Protein AF-A0A936M309-F1 (afdb_monomer_lite)

Structure (mmCIF, N/CA/C/O backbone):
data_AF-A0A936M309-F1
#
_entry.id   AF-A0A936M309-F1
#
loop_
_atom_site.group_PDB
_atom_site.id
_atom_site.type_symbol
_atom_site.label_atom_id
_atom_site.label_alt_id
_atom_site.label_comp_id
_atom_site.label_asym_id
_atom_site.label_entity_id
_atom_site.label_seq_id
_atom_site.pdbx_PDB_ins_code
_atom_site.Cartn_x
_atom_site.Cartn_y
_atom_site.Cartn_z
_atom_site.occupancy
_atom_site.B_iso_or_equiv
_atom_site.auth_seq_id
_atom_site.auth_comp_id
_atom_site.auth_asym_id
_atom_site.auth_atom_id
_atom_site.pdbx_PDB_model_num
ATOM 1 N N . MET A 1 1 ? -16.800 6.695 5.243 1.00 48.56 1 MET A N 1
ATOM 2 C CA . MET A 1 1 ? -16.333 5.767 6.297 1.00 48.56 1 MET A CA 1
ATOM 3 C C . MET A 1 1 ? -17.361 5.557 7.408 1.00 48.56 1 MET A C 1
ATOM 5 O O . MET A 1 1 ? -17.535 4.411 7.778 1.00 48.56 1 MET A O 1
ATOM 9 N N . LEU A 1 2 ? -18.071 6.583 7.906 1.00 54.59 2 LEU A N 1
ATOM 10 C CA . LEU A 1 2 ? -18.991 6.439 9.057 1.00 54.59 2 LEU A CA 1
ATOM 11 C C . LEU A 1 2 ? -20.372 5.809 8.752 1.00 54.59 2 LEU A C 1
ATOM 13 O O . LEU A 1 2 ? -21.041 5.393 9.684 1.00 54.59 2 LEU A O 1
ATOM 17 N N . GLY A 1 3 ? -20.775 5.673 7.482 1.00 57.94 3 GLY A N 1
ATOM 18 C CA . GLY A 1 3 ? -22.030 5.010 7.062 1.00 57.94 3 GLY A CA 1
ATOM 19 C C . GLY A 1 3 ? -21.828 3.711 6.265 1.00 57.94 3 GLY A C 1
ATOM 20 O O . GLY A 1 3 ? -22.739 3.237 5.595 1.00 57.94 3 GLY A O 1
ATOM 21 N N . GLU A 1 4 ? -20.612 3.153 6.242 1.00 78.38 4 GLU A N 1
ATOM 22 C CA . GLU A 1 4 ? -20.359 1.879 5.553 1.00 78.38 4 GLU A CA 1
ATOM 23 C C . GLU A 1 4 ? -20.855 0.721 6.407 1.00 78.38 4 GLU A C 1
ATOM 25 O O . GLU A 1 4 ? -20.400 0.555 7.531 1.00 78.38 4 GLU A O 1
ATOM 30 N N . ARG A 1 5 ? -21.726 -0.126 5.854 1.00 87.44 5 ARG A N 1
ATOM 31 C CA . ARG A 1 5 ? -22.200 -1.337 6.528 1.00 87.44 5 ARG A CA 1
ATOM 32 C C . ARG A 1 5 ? -21.047 -2.143 7.155 1.00 87.44 5 ARG A C 1
ATOM 34 O O . ARG A 1 5 ? -20.098 -2.462 6.436 1.00 87.44 5 ARG A O 1
ATOM 41 N N . PRO A 1 6 ? -21.146 -2.545 8.441 1.00 90.75 6 PRO A N 1
ATOM 42 C CA . PRO A 1 6 ? -20.122 -3.380 9.057 1.00 90.75 6 PRO A CA 1
ATOM 43 C C . PRO A 1 6 ? -20.032 -4.737 8.344 1.00 90.75 6 PRO A C 1
ATOM 45 O O . PRO A 1 6 ? -21.015 -5.245 7.804 1.00 90.75 6 PRO A O 1
ATOM 48 N N . ALA A 1 7 ? -18.847 -5.343 8.327 1.00 92.00 7 ALA A N 1
ATOM 49 C CA . ALA A 1 7 ? -18.667 -6.663 7.726 1.00 92.00 7 ALA A CA 1
ATOM 50 C C . ALA A 1 7 ? -19.374 -7.760 8.546 1.00 92.00 7 ALA A C 1
ATOM 52 O O . ALA A 1 7 ? -19.665 -7.589 9.731 1.00 92.00 7 ALA A O 1
ATOM 53 N N . GLU A 1 8 ? -19.630 -8.917 7.935 1.00 93.38 8 GLU A N 1
ATOM 54 C CA . GLU A 1 8 ? -20.053 -10.097 8.696 1.00 93.38 8 GLU A CA 1
ATOM 55 C C . GLU A 1 8 ? -18.903 -10.589 9.602 1.00 93.38 8 GLU A C 1
ATOM 57 O O . GLU A 1 8 ? -17.737 -10.495 9.209 1.00 93.38 8 GLU A O 1
ATOM 62 N N . PRO A 1 9 ? -19.195 -11.116 10.806 1.00 94.75 9 PRO A N 1
ATOM 63 C CA . PRO A 1 9 ? -20.528 -11.407 11.352 1.00 94.75 9 PRO A CA 1
ATOM 64 C C . PRO A 1 9 ? -21.201 -10.221 12.071 1.00 94.75 9 PRO A C 1
ATOM 66 O O . PRO A 1 9 ? -22.330 -10.353 12.543 1.00 94.75 9 PRO A O 1
ATOM 69 N N . TRP A 1 10 ? -20.530 -9.068 12.173 1.00 95.19 10 TRP A N 1
ATOM 70 C CA . TRP A 1 10 ? -21.007 -7.926 12.958 1.00 95.19 10 TRP A CA 1
ATOM 71 C C . TRP A 1 10 ? -22.328 -7.364 12.456 1.00 95.19 10 TRP A C 1
ATOM 73 O O . TRP A 1 10 ? -23.199 -7.072 13.267 1.00 95.19 10 TRP A O 1
ATOM 83 N N . PHE A 1 11 ? -22.527 -7.265 11.141 1.00 94.88 11 PHE A N 1
ATOM 84 C CA . PHE A 1 11 ? -23.804 -6.781 10.619 1.00 94.88 11 PHE A CA 1
ATOM 85 C C . PHE A 1 11 ? -24.985 -7.662 11.019 1.00 94.88 11 PHE A C 1
ATOM 87 O O . PHE A 1 11 ? -25.976 -7.152 11.538 1.00 94.88 11 PHE A O 1
ATOM 94 N N . SER A 1 12 ? -24.895 -8.977 10.804 1.00 95.81 12 SER A N 1
ATOM 95 C CA . SER A 1 12 ? -25.989 -9.877 11.172 1.00 95.81 12 SER A CA 1
ATOM 96 C C . SER A 1 12 ? -26.209 -9.933 12.682 1.00 95.81 12 SER A C 1
ATOM 98 O O . SER A 1 12 ? -27.354 -10.031 13.116 1.00 95.81 12 SER A O 1
ATOM 100 N N . PHE A 1 13 ? -25.140 -9.842 13.475 1.00 96.06 13 PHE A N 1
ATOM 101 C CA . PHE A 1 13 ? -25.229 -9.773 14.930 1.00 96.06 13 PHE A CA 1
ATOM 102 C C . PHE A 1 13 ? -25.962 -8.513 15.403 1.00 96.06 13 PHE A C 1
ATOM 104 O O . PHE A 1 13 ? -26.938 -8.622 16.140 1.00 96.06 13 PHE A O 1
ATOM 111 N N . LEU A 1 14 ? -25.544 -7.335 14.935 1.00 94.44 14 LEU A N 1
ATOM 112 C CA . LEU A 1 14 ? -26.139 -6.052 15.315 1.00 94.44 14 LEU A CA 1
ATOM 113 C C . LEU A 1 14 ? -27.586 -5.921 14.828 1.00 94.44 14 LEU A C 1
ATOM 115 O O . LEU A 1 14 ? -28.425 -5.413 15.560 1.00 94.44 14 LEU A O 1
ATOM 119 N N . ARG A 1 15 ? -27.911 -6.460 13.647 1.00 94.75 15 ARG A N 1
ATOM 120 C CA . ARG A 1 15 ? -29.287 -6.485 13.130 1.00 94.75 15 ARG A CA 1
ATOM 121 C C . ARG A 1 15 ? -30.216 -7.383 13.952 1.00 94.75 15 ARG A C 1
ATOM 123 O O . ARG A 1 15 ? -31.383 -7.057 14.131 1.00 94.75 15 ARG A O 1
ATOM 130 N N . ASP A 1 16 ? -29.724 -8.520 14.445 1.00 94.56 16 ASP A N 1
ATOM 131 C CA . ASP A 1 16 ? -30.522 -9.379 15.331 1.00 94.56 16 ASP A CA 1
ATOM 132 C C . ASP A 1 16 ? -30.792 -8.696 16.686 1.00 94.56 16 ASP A C 1
ATOM 134 O O . ASP A 1 16 ? -31.853 -8.905 17.279 1.00 94.56 16 ASP A O 1
ATOM 138 N N . ILE A 1 17 ? -29.845 -7.882 17.170 1.00 92.19 17 ILE A N 1
ATOM 139 C CA . ILE A 1 17 ? -30.036 -7.047 18.364 1.00 92.19 17 ILE A CA 1
ATOM 140 C C . ILE A 1 17 ? -31.076 -5.970 18.075 1.00 92.19 17 ILE A C 1
ATOM 142 O O . ILE A 1 17 ? -32.054 -5.892 18.806 1.00 92.19 17 ILE A O 1
ATOM 146 N N . ASP A 1 18 ? -30.904 -5.215 16.989 1.00 92.62 18 ASP A N 1
ATOM 147 C CA . ASP A 1 18 ? -31.810 -4.154 16.534 1.00 92.62 18 ASP A CA 1
ATOM 148 C C . ASP A 1 18 ? -33.271 -4.624 16.436 1.00 92.62 18 ASP A C 1
ATOM 150 O O . ASP A 1 18 ? -34.176 -4.010 16.999 1.00 92.62 18 ASP A O 1
ATOM 154 N N . GLY A 1 19 ? -33.498 -5.794 15.828 1.00 92.38 19 GLY A N 1
ATOM 155 C CA . GLY A 1 19 ? -34.829 -6.398 15.722 1.00 92.38 19 GLY A CA 1
ATOM 156 C C . GLY A 1 19 ? -35.442 -6.851 17.054 1.00 92.38 19 GLY A C 1
ATOM 157 O O . GLY A 1 19 ? -36.638 -7.133 17.100 1.00 92.38 19 GLY A O 1
ATOM 158 N N . SER A 1 20 ? -34.644 -6.926 18.122 1.00 89.44 20 SER A N 1
ATOM 159 C CA . SER A 1 20 ? -35.089 -7.264 19.479 1.00 89.44 20 SER A CA 1
ATOM 160 C C . SER A 1 20 ? -35.306 -6.027 20.364 1.00 89.44 20 SER A C 1
ATOM 162 O O . SER A 1 20 ? -35.714 -6.187 21.512 1.00 89.44 20 SER A O 1
ATOM 164 N N . LEU A 1 21 ? -35.010 -4.819 19.869 1.00 87.50 21 LEU A N 1
ATOM 165 C CA . LEU A 1 21 ? -35.240 -3.566 20.592 1.00 87.50 21 LEU A CA 1
ATOM 166 C C . LEU A 1 21 ? -36.692 -3.110 20.418 1.00 87.50 21 LEU A C 1
ATOM 168 O O . LEU A 1 21 ? -37.255 -3.232 19.328 1.00 87.50 21 LEU A O 1
ATOM 172 N N . ASP A 1 22 ? -37.287 -2.526 21.454 1.00 86.56 22 ASP A N 1
ATOM 173 C CA . ASP A 1 22 ? -38.634 -1.941 21.378 1.00 86.56 22 ASP A CA 1
ATOM 174 C C . ASP A 1 22 ? -38.602 -0.462 20.958 1.00 86.56 22 ASP A C 1
ATOM 176 O O . ASP A 1 22 ? -39.493 -0.001 20.244 1.00 86.56 22 ASP A O 1
ATOM 180 N N . GLU A 1 23 ? -37.541 0.257 21.327 1.00 87.00 23 GLU A N 1
ATOM 181 C CA . GLU A 1 23 ? -37.360 1.692 21.097 1.00 87.00 23 GLU A CA 1
ATOM 182 C C . GLU A 1 23 ? -35.941 2.033 20.621 1.00 87.00 23 GLU A C 1
ATOM 184 O O . GLU A 1 23 ? -35.028 1.201 20.666 1.00 87.00 23 GLU A O 1
ATOM 189 N N . GLU A 1 24 ? -35.759 3.271 20.159 1.00 89.00 24 GLU A N 1
ATOM 190 C CA . GLU A 1 24 ? -34.449 3.778 19.756 1.00 89.00 24 GLU A CA 1
ATOM 191 C C . GLU A 1 24 ? -33.474 3.758 20.943 1.00 89.00 24 GLU A C 1
ATOM 193 O O . GLU A 1 24 ? -33.718 4.368 21.982 1.00 89.00 24 GLU A O 1
ATOM 198 N N . THR A 1 25 ? -32.361 3.044 20.788 1.00 87.50 25 THR A N 1
ATOM 199 C CA . THR A 1 25 ? -31.418 2.751 21.867 1.00 87.50 25 THR A CA 1
ATOM 200 C C . THR A 1 25 ? -30.001 3.192 21.479 1.00 87.50 25 THR A C 1
ATOM 202 O O . THR A 1 25 ? -29.356 2.525 20.661 1.00 87.50 25 THR A O 1
ATOM 205 N N . PRO A 1 26 ? -29.472 4.279 22.078 1.00 89.62 26 PRO A N 1
ATOM 206 C CA . PRO A 1 26 ? -28.090 4.705 21.880 1.00 89.62 26 PRO A CA 1
ATOM 207 C C . PRO A 1 26 ? -27.112 3.892 22.742 1.00 89.62 26 PRO A C 1
ATOM 209 O O . PRO A 1 26 ? -27.133 3.945 23.979 1.00 89.62 26 PRO A O 1
ATOM 212 N N . LEU A 1 27 ? -26.205 3.173 22.082 1.00 90.38 27 LEU A N 1
ATOM 213 C CA . LEU A 1 27 ? -25.169 2.344 22.691 1.00 90.38 27 LEU A CA 1
ATOM 214 C C . LEU A 1 27 ? -23.791 2.991 22.511 1.00 90.38 27 LEU A C 1
ATOM 216 O O . LEU A 1 27 ? -23.295 3.111 21.393 1.00 90.38 27 LEU A O 1
ATOM 220 N N . HIS A 1 28 ? -23.159 3.383 23.620 1.00 92.38 28 HIS A N 1
ATOM 221 C CA . HIS A 1 28 ? -21.811 3.953 23.602 1.00 92.38 28 HIS A CA 1
ATOM 222 C C . HIS A 1 28 ? -20.789 2.821 23.493 1.00 92.38 28 HIS A C 1
ATOM 224 O O . HIS A 1 28 ? -20.708 1.987 24.398 1.00 92.38 28 HIS A O 1
ATOM 230 N N . ILE A 1 29 ? -20.016 2.793 22.410 1.00 93.25 29 ILE A N 1
ATOM 231 C CA . ILE A 1 29 ? -19.081 1.708 22.095 1.00 93.25 29 ILE A CA 1
ATOM 232 C C . ILE A 1 29 ? -17.629 2.180 22.120 1.00 93.25 29 ILE A C 1
ATOM 234 O O . ILE A 1 29 ? -17.303 3.285 21.680 1.00 93.25 29 ILE A O 1
ATOM 238 N N . LEU A 1 30 ? -16.737 1.315 22.601 1.00 93.56 30 LEU A N 1
ATOM 239 C CA . LEU A 1 30 ? -15.301 1.579 22.671 1.00 93.56 30 LEU A CA 1
ATOM 240 C C . LEU A 1 30 ? -14.466 0.344 22.307 1.00 93.56 30 LEU A C 1
ATOM 242 O O . LEU A 1 30 ? -14.959 -0.659 21.791 1.00 93.56 30 LEU A O 1
ATOM 246 N N . GLY A 1 31 ? -13.165 0.436 22.575 1.00 91.12 31 GLY A N 1
ATOM 247 C CA . GLY A 1 31 ? -12.304 -0.733 22.651 1.00 91.12 31 GLY A CA 1
ATOM 248 C C . GLY A 1 31 ? -11.946 -1.334 21.296 1.00 91.12 31 GLY A C 1
ATOM 249 O O . GLY A 1 31 ? -11.702 -0.629 20.315 1.00 91.12 31 GLY A O 1
ATOM 250 N N . GLY A 1 32 ? -11.797 -2.659 21.269 1.00 91.44 32 GLY A N 1
ATOM 251 C CA . GLY A 1 32 ? -11.254 -3.370 20.108 1.00 91.44 32 GLY A CA 1
ATOM 252 C C . GLY A 1 32 ? -12.142 -3.287 18.868 1.00 91.44 32 GLY A C 1
ATOM 253 O O . GLY A 1 32 ? -11.624 -3.133 17.759 1.00 91.44 32 GLY A O 1
ATOM 254 N N . PHE A 1 33 ? -13.461 -3.324 19.059 1.00 94.00 33 PHE A N 1
ATOM 255 C CA . PHE A 1 33 ? -14.451 -3.157 17.996 1.00 94.00 33 PHE A CA 1
ATOM 256 C C . PHE A 1 33 ? -14.268 -1.849 17.239 1.00 94.00 33 PHE A C 1
ATOM 258 O O . PHE A 1 33 ? -14.152 -1.868 16.015 1.00 94.00 33 PHE A O 1
ATOM 265 N N . VAL A 1 34 ? -14.136 -0.726 17.945 1.00 94.12 34 VAL A N 1
ATOM 266 C CA . VAL A 1 34 ? -14.002 0.566 17.271 1.00 94.12 34 VAL A CA 1
ATOM 267 C C . VAL A 1 34 ? -12.697 0.659 16.479 1.00 94.12 34 VAL A C 1
ATOM 269 O O . VAL A 1 34 ? -12.697 1.044 15.310 1.00 94.12 34 VAL A O 1
ATOM 272 N N . VAL A 1 35 ? -11.582 0.220 17.062 1.00 94.38 35 VAL A N 1
ATOM 273 C CA . VAL A 1 35 ? -10.276 0.266 16.384 1.00 94.38 35 VAL A CA 1
ATOM 274 C C . VAL A 1 35 ? -10.242 -0.631 15.135 1.00 94.38 35 VAL A C 1
ATOM 276 O O . VAL A 1 35 ? -9.674 -0.258 14.108 1.00 94.38 35 VAL A O 1
ATOM 279 N N . THR A 1 36 ? -10.869 -1.807 15.189 1.00 93.38 36 THR A N 1
ATOM 280 C CA . THR A 1 36 ? -10.817 -2.796 14.096 1.00 93.38 36 THR A CA 1
ATOM 281 C C . THR A 1 36 ? -11.873 -2.574 13.024 1.00 93.38 36 THR A C 1
ATOM 283 O O . THR A 1 36 ? -11.551 -2.633 11.842 1.00 93.38 36 THR A O 1
ATOM 286 N N . VAL A 1 37 ? -13.120 -2.300 13.402 1.00 92.88 37 VAL A N 1
ATOM 287 C CA . VAL A 1 37 ? -14.241 -2.221 12.456 1.00 92.88 37 VAL A CA 1
ATOM 288 C C . VAL A 1 37 ? -14.384 -0.814 11.884 1.00 92.88 37 VAL A C 1
ATOM 290 O O . VAL A 1 37 ? -14.578 -0.670 10.679 1.00 92.88 37 VAL A O 1
ATOM 293 N N . ILE A 1 38 ? -14.236 0.223 12.713 1.00 92.44 38 ILE A N 1
ATOM 294 C CA . ILE A 1 38 ? -14.415 1.619 12.280 1.00 92.44 38 ILE A CA 1
ATOM 295 C C . ILE A 1 38 ? -13.101 2.170 11.723 1.00 92.44 38 ILE A C 1
ATOM 297 O O . ILE A 1 38 ? -13.067 2.672 10.600 1.00 92.44 38 ILE A O 1
ATOM 301 N N . TYR A 1 39 ? -12.000 2.007 12.461 1.00 93.00 39 TYR A N 1
ATOM 302 C CA . TYR A 1 39 ? -10.683 2.492 12.032 1.00 93.00 39 TYR A CA 1
ATOM 303 C C . TYR A 1 39 ? -9.877 1.480 11.206 1.00 93.00 39 TYR A C 1
ATOM 305 O O . TYR A 1 39 ? -8.774 1.801 10.771 1.00 93.00 39 TYR A O 1
ATOM 313 N N . LYS A 1 40 ? -10.425 0.292 10.913 1.00 93.12 40 LYS A N 1
ATOM 314 C CA . LYS A 1 40 ? -9.851 -0.702 9.981 1.00 93.12 40 LYS A CA 1
ATOM 315 C C . LYS A 1 40 ? -8.462 -1.227 10.387 1.00 93.12 40 LYS A C 1
ATOM 317 O O . LYS A 1 40 ? -7.617 -1.479 9.526 1.00 93.12 40 LYS A O 1
ATOM 322 N N . ALA A 1 41 ? -8.202 -1.402 11.686 1.00 92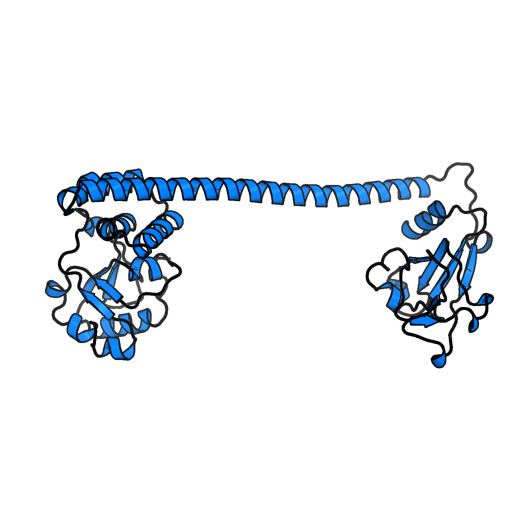.31 41 ALA A N 1
ATOM 323 C CA . ALA A 1 41 ? -6.979 -2.065 12.148 1.00 92.31 41 ALA A CA 1
ATOM 324 C C . ALA A 1 41 ? -6.912 -3.527 11.675 1.00 92.31 41 ALA A C 1
ATOM 326 O O . ALA A 1 41 ? -7.914 -4.241 11.688 1.00 92.31 41 ALA A O 1
ATOM 327 N N . GLN A 1 42 ? -5.718 -3.997 11.295 1.00 89.19 42 GLN A N 1
ATOM 328 C CA . GLN A 1 42 ? -5.501 -5.341 10.738 1.00 89.19 42 GLN A CA 1
ATOM 329 C C . GLN A 1 42 ? -5.444 -6.438 11.811 1.00 89.19 42 GLN A C 1
ATOM 331 O O . GLN A 1 42 ? -4.473 -7.182 11.933 1.00 89.19 42 GLN A O 1
ATOM 336 N N . ARG A 1 43 ? -6.506 -6.547 12.607 1.00 88.69 43 ARG A N 1
ATOM 337 C CA . ARG A 1 43 ? -6.726 -7.651 13.543 1.00 88.69 43 ARG A CA 1
ATOM 338 C C . ARG A 1 43 ? -8.216 -7.903 13.711 1.00 88.69 43 ARG A C 1
ATOM 340 O O . ARG A 1 43 ? -9.040 -7.041 13.425 1.00 88.69 43 ARG A O 1
ATOM 347 N N . THR A 1 44 ? -8.562 -9.072 14.225 1.00 88.56 44 THR A N 1
ATOM 348 C CA . THR A 1 44 ? -9.946 -9.401 14.564 1.00 88.56 44 THR A CA 1
ATOM 349 C C . THR A 1 44 ? -10.267 -9.018 16.007 1.00 88.56 44 THR A C 1
ATOM 351 O O . THR A 1 44 ? -9.381 -8.827 16.849 1.00 88.56 44 THR A O 1
ATOM 354 N N . THR A 1 45 ? -11.559 -8.920 16.291 1.00 91.81 45 THR A N 1
ATOM 355 C CA . THR A 1 45 ? -12.115 -8.755 17.633 1.00 91.81 45 THR A CA 1
ATOM 356 C C . THR A 1 45 ? -13.411 -9.554 17.689 1.00 91.81 45 THR A C 1
ATOM 358 O O . THR A 1 45 ? -14.088 -9.689 16.665 1.00 91.81 45 THR A O 1
ATOM 361 N N . SER A 1 46 ? -13.717 -10.121 18.849 1.00 93.38 46 SER A N 1
ATOM 362 C CA . SER A 1 46 ? -14.909 -10.965 19.037 1.00 93.38 46 SER A CA 1
ATOM 363 C C . SER A 1 46 ? -15.929 -10.323 19.975 1.00 93.38 46 SER A C 1
ATOM 365 O O . SER A 1 46 ? -17.052 -10.796 20.105 1.00 93.38 46 SER A O 1
ATOM 367 N N . ASP A 1 47 ? -15.518 -9.248 20.620 1.00 92.81 47 ASP A N 1
ATOM 368 C CA . ASP A 1 47 ? -16.183 -8.495 21.658 1.00 92.81 47 ASP A CA 1
ATOM 369 C C . ASP A 1 47 ? -16.464 -7.070 21.176 1.00 92.81 47 ASP A C 1
ATOM 371 O O . ASP A 1 47 ? -15.641 -6.441 20.503 1.00 92.81 47 ASP A O 1
ATOM 375 N N . LEU A 1 48 ? -17.654 -6.579 21.510 1.00 93.31 48 LEU A N 1
ATOM 376 C CA . LEU A 1 48 ? -18.049 -5.185 21.393 1.00 93.31 48 LEU A CA 1
ATOM 377 C C . LEU A 1 48 ? -18.191 -4.635 22.807 1.00 93.31 48 LEU A C 1
ATOM 379 O O . LEU A 1 48 ? -19.144 -4.961 23.511 1.00 93.31 48 LEU A O 1
ATOM 383 N N . ASP A 1 49 ? -17.214 -3.831 23.209 1.00 92.25 49 ASP A N 1
ATOM 384 C CA . ASP A 1 49 ? -17.202 -3.161 24.503 1.00 92.25 49 ASP A CA 1
ATOM 385 C C . ASP A 1 49 ? -18.232 -2.026 24.496 1.00 92.25 49 ASP A C 1
ATOM 387 O O . ASP A 1 49 ? -18.141 -1.116 23.663 1.00 92.25 49 ASP A O 1
ATOM 391 N N . ALA A 1 50 ? -19.189 -2.055 25.425 1.00 90.00 50 ALA A N 1
ATOM 392 C CA . ALA A 1 50 ? -20.200 -1.007 25.550 1.00 90.00 50 ALA A CA 1
ATOM 393 C C . ALA A 1 50 ? -20.368 -0.490 26.987 1.00 90.00 50 ALA A C 1
ATOM 395 O O . ALA A 1 50 ? -20.370 -1.250 27.957 1.00 90.00 50 ALA A O 1
ATOM 396 N N . ILE A 1 51 ? -20.517 0.831 27.119 1.00 86.50 51 ILE A N 1
ATOM 397 C CA . ILE A 1 51 ? -20.573 1.547 28.406 1.00 86.50 51 ILE A CA 1
ATOM 398 C C . ILE A 1 51 ? -22.017 1.604 28.919 1.00 86.50 51 ILE A C 1
ATOM 400 O O . ILE A 1 51 ? -22.955 1.772 28.141 1.00 86.50 51 ILE A O 1
ATOM 404 N N . ASN A 1 52 ? -22.196 1.535 30.245 1.00 67.94 52 ASN A N 1
ATOM 405 C CA . ASN A 1 52 ? -23.463 1.829 30.937 1.00 67.94 52 ASN A CA 1
ATOM 406 C C . ASN A 1 52 ? -24.671 0.986 30.477 1.00 67.94 52 ASN A C 1
ATOM 408 O O . ASN A 1 52 ? -25.824 1.416 30.566 1.00 67.94 52 ASN A O 1
ATOM 412 N N . MET A 1 53 ? -24.423 -0.253 30.042 1.00 65.12 53 MET A N 1
ATOM 413 C CA . MET A 1 53 ? -25.462 -1.158 29.533 1.00 65.12 53 MET A CA 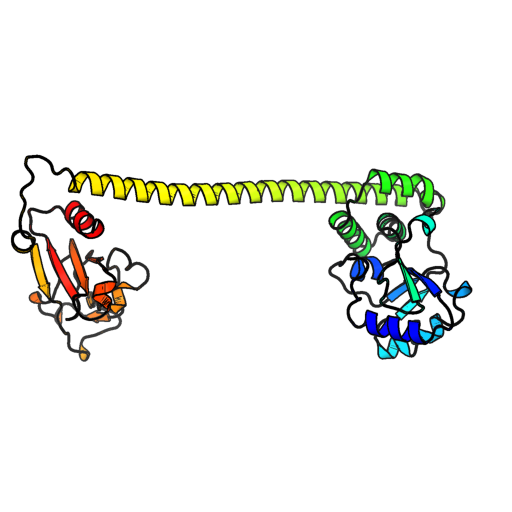1
ATOM 414 C C . MET A 1 53 ? -26.528 -1.527 30.572 1.00 65.12 53 MET A C 1
ATOM 416 O O . MET A 1 53 ? -27.699 -1.644 30.227 1.00 65.12 53 MET A O 1
ATOM 420 N N . ALA A 1 54 ? -26.144 -1.696 31.842 1.00 58.25 54 ALA A N 1
ATOM 421 C CA . ALA A 1 54 ? -27.037 -2.217 32.881 1.00 58.25 54 ALA A CA 1
ATOM 422 C C . ALA A 1 54 ? -28.226 -1.290 33.196 1.00 58.25 54 ALA A C 1
ATOM 424 O O . ALA A 1 54 ? -29.296 -1.773 33.557 1.00 58.25 54 ALA A O 1
ATOM 425 N N . HIS A 1 55 ? -28.051 0.026 33.041 1.00 62.31 55 HIS A N 1
ATOM 426 C CA . HIS A 1 55 ? -29.118 1.004 33.265 1.00 62.31 55 HIS A CA 1
ATOM 427 C C . HIS A 1 55 ? -29.942 1.287 32.008 1.00 62.31 55 HIS A C 1
ATOM 429 O O . HIS A 1 55 ? -31.130 1.569 32.124 1.00 62.31 55 HIS A O 1
ATOM 435 N N . ARG A 1 56 ? -29.322 1.224 30.823 1.00 63.94 56 ARG A N 1
ATOM 436 C CA . ARG A 1 56 ? -29.972 1.595 29.557 1.00 63.94 56 ARG 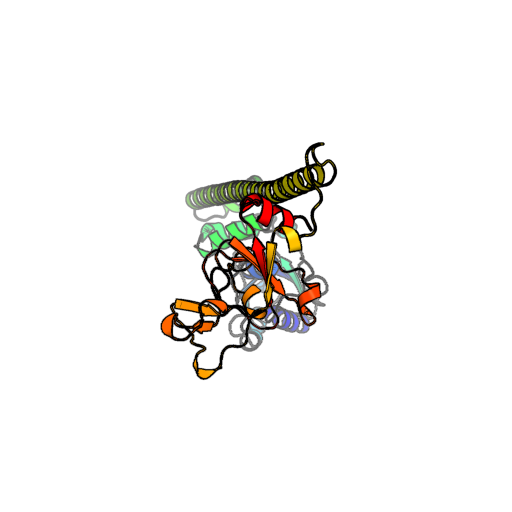A CA 1
ATOM 437 C C . ARG A 1 56 ? -30.688 0.436 28.872 1.00 63.94 56 ARG A C 1
ATOM 439 O O . ARG A 1 56 ? -31.653 0.678 28.165 1.00 63.94 56 ARG A O 1
ATOM 446 N N . PHE A 1 57 ? -30.239 -0.804 29.076 1.00 73.19 57 PHE A N 1
ATOM 447 C CA . PHE A 1 57 ? -30.870 -1.974 28.466 1.00 73.19 57 PHE A CA 1
ATOM 448 C C . PHE A 1 57 ? -30.796 -3.207 29.386 1.00 73.19 57 PHE A C 1
ATOM 450 O O . PHE A 1 57 ? -29.885 -4.042 29.268 1.00 73.19 57 PHE A O 1
ATOM 457 N N . PRO A 1 58 ? -31.755 -3.349 30.320 1.00 69.62 58 PRO A N 1
ATOM 458 C CA . PRO A 1 58 ? -31.875 -4.542 31.149 1.00 69.62 58 PRO A CA 1
ATOM 459 C C . PRO A 1 58 ? -32.071 -5.776 30.252 1.00 69.62 58 PRO A C 1
ATOM 461 O O . PRO A 1 58 ? -33.042 -5.859 29.510 1.00 69.62 58 PRO A O 1
ATOM 464 N N . GLY A 1 59 ? -31.132 -6.727 30.282 1.00 78.25 59 GLY A N 1
ATOM 465 C CA . GLY A 1 59 ? -31.210 -7.969 29.494 1.00 78.25 59 GLY A CA 1
ATOM 466 C C . GLY A 1 59 ? -30.358 -8.018 28.216 1.00 78.25 59 GLY A C 1
ATOM 467 O O . GLY A 1 59 ? -30.281 -9.078 27.593 1.00 78.25 59 GLY A O 1
ATOM 468 N N . LEU A 1 60 ? -29.628 -6.951 27.848 1.00 80.88 60 LEU A N 1
ATOM 469 C CA . LEU A 1 60 ? -28.757 -6.973 26.650 1.00 80.88 60 LEU A CA 1
ATOM 470 C C . LEU A 1 60 ? -27.671 -8.041 26.792 1.00 80.88 60 LEU A C 1
ATOM 472 O O . LEU A 1 60 ? -27.301 -8.708 25.830 1.00 80.88 60 LEU A O 1
ATOM 476 N N . GLN A 1 61 ? -27.182 -8.231 28.017 1.00 83.56 61 GLN A N 1
ATOM 477 C CA . GLN A 1 61 ? -26.184 -9.245 28.331 1.00 83.56 61 GLN A CA 1
ATOM 478 C C . GLN A 1 61 ? -26.736 -10.672 28.179 1.00 83.56 61 GLN A C 1
ATOM 480 O O . GLN A 1 61 ? -26.020 -11.553 27.712 1.00 83.56 61 GLN A O 1
ATOM 485 N N . GLU A 1 62 ? -28.012 -10.907 28.494 1.00 87.56 62 GLU A N 1
ATOM 486 C CA . GLU A 1 62 ? -28.657 -12.209 28.272 1.00 87.56 62 GLU A CA 1
ATOM 487 C C . GLU A 1 62 ? -28.886 -12.476 26.778 1.00 87.56 62 GLU A C 1
ATOM 489 O O . GLU A 1 62 ? -28.702 -13.599 26.298 1.00 87.56 62 GLU A O 1
ATOM 494 N N . LEU A 1 63 ? -29.237 -11.427 26.028 1.00 88.25 63 LEU A N 1
ATOM 495 C CA . LEU A 1 63 ? -29.505 -11.490 24.594 1.00 88.25 63 LEU A CA 1
ATOM 496 C C . LEU A 1 63 ? -28.229 -11.667 23.756 1.00 88.25 63 LEU A C 1
ATOM 498 O O . LEU A 1 63 ? -28.188 -12.516 22.860 1.00 88.25 63 LEU A O 1
ATOM 502 N N . ALA A 1 64 ? -27.206 -10.862 24.045 1.00 91.00 64 ALA A N 1
ATOM 503 C CA . ALA A 1 64 ? -26.049 -10.624 23.184 1.00 91.00 64 ALA A CA 1
ATOM 504 C C . ALA A 1 64 ? -24.690 -10.783 23.888 1.00 91.00 64 ALA A C 1
ATOM 506 O O . ALA A 1 64 ? -23.653 -10.717 23.229 1.00 91.00 64 ALA A O 1
ATOM 507 N N . GLY A 1 65 ? -24.667 -11.022 25.201 1.00 90.81 65 GLY A N 1
ATOM 508 C CA . GLY A 1 65 ? -23.435 -11.219 25.964 1.00 90.81 65 GLY A CA 1
ATOM 509 C C . GLY A 1 65 ? -22.775 -12.578 25.738 1.00 90.81 65 GLY A C 1
ATOM 510 O O . GLY A 1 65 ? -23.267 -13.433 24.988 1.00 90.81 65 GLY A O 1
ATOM 511 N N . ILE A 1 66 ? -21.640 -12.805 26.400 1.00 91.62 66 ILE A N 1
ATOM 512 C CA . ILE A 1 66 ? -20.914 -14.070 26.290 1.00 91.62 66 ILE A CA 1
ATOM 513 C C . ILE A 1 66 ? -21.793 -15.254 26.730 1.00 91.62 66 ILE A C 1
ATOM 515 O O . ILE A 1 66 ? -22.383 -15.286 27.803 1.00 91.62 66 ILE A O 1
ATOM 519 N N . GLY A 1 67 ? -21.907 -16.245 25.850 1.00 91.94 67 GLY A N 1
ATOM 520 C CA . GLY A 1 67 ? -22.703 -17.462 26.072 1.00 91.94 67 GLY A CA 1
ATOM 521 C C . GLY A 1 67 ? -24.186 -17.354 25.691 1.00 91.94 67 GLY A C 1
ATOM 522 O O . GLY A 1 67 ? -24.873 -18.381 25.674 1.00 91.94 67 GLY A O 1
ATOM 523 N N . SER A 1 68 ? -24.650 -16.161 25.311 1.00 93.38 68 SER A N 1
ATOM 524 C CA . SER A 1 68 ? -26.010 -15.904 24.828 1.00 93.38 68 SER A CA 1
ATOM 525 C C . SER A 1 68 ? -26.363 -16.672 23.546 1.00 93.38 68 SER A C 1
ATOM 527 O O . SER A 1 68 ? -25.510 -17.252 22.858 1.00 93.38 68 SER A O 1
ATOM 529 N N . LYS A 1 69 ? -27.654 -16.654 23.188 1.00 93.50 69 LYS A N 1
ATOM 530 C CA . LYS A 1 69 ? -28.142 -17.226 21.924 1.00 93.50 69 LYS A CA 1
ATOM 531 C C . LYS A 1 69 ? -27.460 -16.570 20.719 1.00 93.50 69 LYS A C 1
ATOM 533 O O . LYS A 1 69 ? -27.049 -17.288 19.804 1.00 93.50 69 LYS A O 1
ATOM 538 N N . LEU A 1 70 ? -27.299 -15.244 20.732 1.00 93.50 70 LEU A N 1
ATOM 539 C CA . LEU A 1 70 ? -26.644 -14.521 19.642 1.00 93.50 70 LEU A CA 1
ATOM 540 C C . LEU A 1 70 ? -25.139 -14.792 19.594 1.00 93.50 70 LEU A C 1
ATOM 542 O O . LEU A 1 70 ? -24.620 -15.033 18.505 1.00 93.50 70 LEU A O 1
ATOM 546 N N . HIS A 1 71 ? -24.460 -14.896 20.742 1.00 95.81 71 HIS A N 1
ATOM 547 C CA . HIS A 1 71 ? -23.047 -15.286 20.774 1.00 95.81 71 HIS A CA 1
ATOM 548 C C . HIS A 1 71 ? -22.818 -16.666 20.147 1.00 95.81 71 HIS A C 1
ATOM 550 O O . HIS A 1 71 ? -21.925 -16.851 19.319 1.00 95.81 71 HIS A O 1
ATOM 556 N N . LYS A 1 72 ? -23.662 -17.653 20.473 1.00 94.00 72 LYS A N 1
ATOM 557 C CA . LYS A 1 72 ? -23.555 -18.997 19.883 1.00 94.00 72 LYS A CA 1
ATOM 558 C C . LYS A 1 72 ? -23.768 -18.989 18.366 1.00 94.00 72 LYS A C 1
ATOM 560 O O . LYS A 1 72 ? -23.087 -19.762 17.682 1.00 94.00 72 LYS A O 1
ATOM 565 N N . LYS A 1 73 ? -24.674 -18.135 17.871 1.00 95.31 73 LYS A N 1
ATOM 566 C CA . LYS A 1 73 ? -25.033 -17.982 16.451 1.00 95.31 73 LYS A CA 1
ATOM 567 C C . LYS A 1 73 ? -23.938 -17.276 15.645 1.00 95.31 73 LYS A C 1
ATOM 569 O O . LYS A 1 73 ? -23.513 -17.813 14.630 1.00 95.31 73 LYS A O 1
ATOM 574 N N . HIS A 1 74 ? -23.468 -16.119 16.110 1.00 95.31 74 HIS A N 1
ATOM 575 C CA . HIS A 1 74 ? -22.601 -15.217 15.335 1.00 95.31 74 HIS A CA 1
ATOM 576 C C . HIS A 1 74 ? -21.122 -15.258 15.727 1.00 95.31 74 HIS A C 1
ATOM 578 O O . HIS A 1 74 ? -20.292 -14.710 15.012 1.00 95.31 74 HIS A O 1
ATOM 584 N N . LYS A 1 75 ? -20.778 -15.922 16.840 1.00 95.38 75 LYS A N 1
ATOM 585 C CA . LYS A 1 75 ? -19.412 -16.008 17.400 1.00 95.38 75 LYS A CA 1
ATOM 586 C C . LYS A 1 75 ? -18.805 -14.664 17.824 1.00 95.38 75 LYS A C 1
ATOM 588 O O . LYS A 1 75 ? -17.606 -14.596 18.074 1.00 95.38 75 LYS A O 1
ATOM 593 N N . VAL A 1 76 ? -19.641 -13.637 17.952 1.00 95.94 76 VAL A N 1
ATOM 594 C CA . VAL A 1 76 ? -19.312 -12.328 18.525 1.00 95.94 76 VAL A CA 1
ATOM 595 C C . VAL A 1 76 ? -20.297 -11.989 19.642 1.00 95.94 76 VAL A C 1
ATOM 597 O O . VAL A 1 76 ? -21.390 -12.561 19.679 1.00 95.94 76 VAL A O 1
ATOM 600 N N . TYR A 1 77 ? -19.909 -11.128 20.578 1.00 94.62 77 TYR A N 1
ATOM 601 C CA . TYR A 1 77 ? -20.723 -10.781 21.745 1.00 94.62 77 TYR A CA 1
ATOM 602 C C . TYR A 1 77 ? -20.530 -9.325 22.181 1.00 94.62 77 TYR A C 1
ATOM 604 O O . TYR A 1 77 ? -19.547 -8.687 21.814 1.00 94.62 77 TYR A O 1
ATOM 612 N N . ILE A 1 78 ? -21.468 -8.810 22.976 1.00 91.62 78 ILE A N 1
ATOM 613 C CA . ILE A 1 78 ? -21.323 -7.524 23.668 1.00 91.62 78 ILE A CA 1
ATOM 614 C C . ILE A 1 78 ? -20.742 -7.766 25.062 1.00 91.62 78 ILE A C 1
ATOM 616 O O . ILE A 1 78 ? -21.235 -8.629 25.792 1.00 91.62 78 ILE A O 1
ATOM 620 N N . ASP A 1 79 ? -19.718 -7.000 25.429 1.00 89.19 79 ASP A N 1
ATOM 621 C CA . ASP A 1 79 ? -19.119 -7.014 26.761 1.00 89.19 79 ASP A CA 1
ATOM 622 C C . ASP A 1 79 ? -19.427 -5.695 27.498 1.00 89.19 79 ASP A C 1
ATOM 624 O O . ASP A 1 79 ? -19.009 -4.622 27.049 1.00 89.19 79 ASP A O 1
ATOM 628 N N . PRO A 1 80 ? -20.210 -5.721 28.594 1.00 83.75 80 PRO A N 1
ATOM 629 C CA . PRO A 1 80 ? -20.504 -4.520 29.360 1.00 83.75 80 PRO A CA 1
ATOM 630 C C . PRO A 1 80 ? -19.275 -4.037 30.130 1.00 83.75 80 PRO A C 1
ATOM 632 O O . PRO A 1 80 ? -18.789 -4.695 31.052 1.00 83.75 80 PRO A O 1
ATOM 635 N N . VAL A 1 81 ? -18.832 -2.817 29.832 1.00 79.81 81 VAL A N 1
ATOM 636 C CA . VAL A 1 81 ? -17.753 -2.172 30.580 1.00 79.81 81 VAL A CA 1
ATOM 637 C C . VAL A 1 81 ? -18.347 -1.451 31.788 1.00 79.81 81 VAL A C 1
ATOM 639 O O . VAL A 1 81 ? -18.991 -0.412 31.656 1.00 79.81 81 VAL A O 1
ATOM 642 N N . GLY A 1 82 ? -18.157 -2.036 32.975 1.00 64.62 82 GLY A N 1
ATOM 643 C CA . GLY A 1 82 ? -18.761 -1.556 34.224 1.00 64.62 82 GLY A CA 1
ATOM 644 C C . GLY A 1 82 ? -18.207 -0.216 34.721 1.00 64.62 82 GLY A C 1
ATOM 645 O O . GLY A 1 82 ? -18.959 0.735 34.887 1.00 64.62 82 GLY A O 1
ATOM 646 N N . VAL A 1 83 ? -16.894 -0.128 34.963 1.00 60.75 83 VAL A N 1
ATOM 647 C CA . VAL A 1 83 ? -16.215 1.116 35.375 1.00 60.75 83 VAL A CA 1
ATOM 648 C C . VAL A 1 83 ? -15.070 1.366 34.402 1.00 60.75 83 VAL A C 1
ATOM 650 O O . VAL A 1 83 ? -13.941 0.927 34.624 1.00 60.75 83 VAL A O 1
ATOM 653 N N . ALA A 1 84 ? -15.377 2.010 33.279 1.00 64.56 84 ALA A N 1
ATOM 654 C CA . ALA A 1 84 ? -14.352 2.514 32.376 1.00 64.56 84 ALA A CA 1
ATOM 655 C C . ALA A 1 84 ? -13.768 3.806 32.966 1.00 64.56 84 ALA A C 1
ATOM 657 O 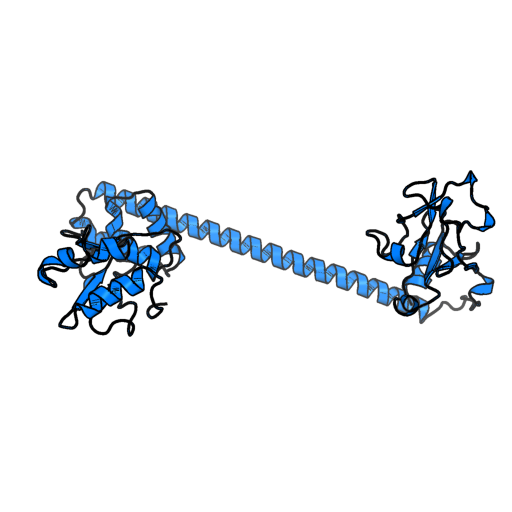O . ALA A 1 84 ? -14.517 4.719 33.306 1.00 64.56 84 ALA A O 1
ATOM 658 N N . GLN A 1 85 ? -12.441 3.898 33.077 1.00 79.12 85 GLN A N 1
ATOM 659 C CA . GLN A 1 85 ? -11.784 5.189 33.291 1.00 79.12 85 GLN A CA 1
ATOM 660 C C . GLN A 1 85 ? -11.808 5.939 31.959 1.00 79.12 85 GLN A C 1
ATOM 662 O O . GLN A 1 85 ? -11.011 5.660 31.062 1.00 79.12 85 GLN A O 1
ATOM 667 N N . LEU A 1 86 ? -12.795 6.816 31.815 1.00 87.81 86 LEU A N 1
ATOM 668 C CA . LEU A 1 86 ? -13.025 7.617 30.621 1.00 87.81 86 LEU A CA 1
ATOM 669 C C . LEU A 1 86 ? -12.589 9.055 30.889 1.00 87.81 86 LEU A C 1
ATOM 671 O O . LEU A 1 86 ? -12.740 9.518 32.021 1.00 87.81 86 LEU A O 1
ATOM 675 N N . PRO A 1 87 ? -12.085 9.767 29.871 1.00 91.50 87 PRO A N 1
ATOM 676 C CA . PRO A 1 87 ? -11.942 11.212 29.960 1.00 91.50 87 PRO A CA 1
ATOM 677 C C . PRO A 1 87 ? -13.288 11.881 30.290 1.00 91.50 87 PRO A C 1
ATOM 679 O O . PRO A 1 87 ? -14.343 11.461 29.800 1.00 91.50 87 PRO A O 1
ATOM 682 N N . GLU A 1 88 ? -13.259 12.921 31.119 1.00 89.62 88 GLU A N 1
ATOM 683 C CA . GLU A 1 88 ? -14.393 13.827 31.323 1.00 89.62 88 GLU A CA 1
ATOM 684 C C . GLU A 1 88 ? -14.964 14.341 29.989 1.00 89.62 88 GLU A C 1
ATOM 686 O O . GLU A 1 88 ? -14.247 14.596 29.023 1.00 89.62 88 GLU A O 1
ATOM 691 N N . ASN A 1 89 ? -16.289 14.488 29.928 1.00 88.94 89 ASN A N 1
ATOM 692 C CA . ASN A 1 89 ? -17.019 14.995 28.758 1.00 88.94 89 ASN A CA 1
ATOM 693 C C . ASN A 1 89 ? -16.857 14.169 27.464 1.00 88.94 89 ASN A C 1
ATOM 695 O O . ASN A 1 89 ? -17.180 14.661 26.382 1.00 88.94 89 ASN A O 1
ATOM 699 N N . TYR A 1 90 ? -16.432 12.898 27.544 1.00 91.75 90 TYR A N 1
ATOM 700 C CA . TYR A 1 90 ? -16.370 12.009 26.369 1.00 91.75 90 TYR A CA 1
ATOM 701 C C . TYR A 1 90 ? -17.716 11.914 25.618 1.00 91.75 90 TYR A C 1
ATOM 703 O O . TYR A 1 90 ? -17.740 11.709 24.406 1.00 91.75 90 TYR A O 1
ATOM 711 N N . GLU A 1 91 ? -18.840 12.082 26.328 1.00 91.12 91 GLU A N 1
ATOM 712 C CA . GLU A 1 91 ? -20.198 12.016 25.771 1.00 91.12 91 GLU A CA 1
ATOM 713 C C . GLU A 1 91 ? -20.466 13.104 24.723 1.00 91.12 91 GLU A C 1
ATOM 715 O O . GLU A 1 91 ? -21.220 12.870 23.782 1.00 91.12 91 GLU A O 1
ATOM 720 N N . GLU A 1 92 ? -19.801 14.257 24.825 1.00 93.75 92 GLU A N 1
ATOM 721 C CA . GLU A 1 92 ? -19.926 15.364 23.866 1.00 93.75 92 GLU A CA 1
ATOM 722 C C . GLU A 1 92 ? -19.198 15.087 22.541 1.00 93.75 92 GLU A C 1
ATOM 724 O O . GLU A 1 92 ? -19.386 15.803 21.558 1.00 93.75 92 GLU A O 1
ATOM 729 N N . ARG A 1 93 ? -18.350 14.051 22.509 1.00 94.38 93 ARG A N 1
ATOM 730 C CA . ARG A 1 93 ? -17.460 13.714 21.386 1.00 94.38 93 ARG A CA 1
ATOM 731 C C . ARG A 1 93 ? -17.815 12.389 20.719 1.00 94.38 93 ARG A C 1
ATOM 733 O O . ARG A 1 93 ? -17.059 11.877 19.892 1.00 94.38 93 ARG A O 1
ATOM 740 N N . LEU A 1 94 ? -18.956 11.815 21.082 1.00 94.00 94 LEU A N 1
ATOM 741 C CA . LEU A 1 94 ? -19.440 10.583 20.482 1.00 94.00 94 LEU A CA 1
ATOM 742 C C . LEU A 1 94 ? -19.793 10.804 19.014 1.00 94.00 94 LEU A C 1
ATOM 744 O O . LEU A 1 94 ? -20.448 11.777 18.648 1.00 94.00 94 LEU A O 1
ATOM 748 N N . THR A 1 95 ? -19.375 9.866 18.172 1.00 93.69 95 THR A N 1
ATOM 749 C CA . THR A 1 95 ? -19.706 9.871 16.748 1.00 93.69 95 THR A CA 1
ATOM 750 C C . THR A 1 95 ? -20.621 8.699 16.439 1.00 93.69 95 THR A C 1
ATOM 752 O O . THR A 1 95 ? -20.268 7.550 16.705 1.00 93.69 95 THR A O 1
ATOM 755 N N . GLU A 1 96 ? -21.787 8.976 15.861 1.00 93.62 96 GLU A N 1
ATOM 756 C CA . GLU A 1 96 ? -22.670 7.922 15.369 1.00 93.62 96 GLU A CA 1
ATOM 757 C C . GLU A 1 96 ? -22.029 7.192 14.185 1.00 93.62 96 GLU A C 1
ATOM 759 O O . GLU A 1 96 ? -21.500 7.804 13.251 1.00 93.62 96 GLU A O 1
ATOM 764 N N . VAL A 1 97 ? -22.044 5.863 14.252 1.00 92.62 97 VAL A N 1
ATOM 765 C CA . VAL A 1 97 ? -21.501 4.981 13.222 1.00 92.62 97 VAL A CA 1
ATOM 766 C C . VAL A 1 97 ? -22.580 4.065 12.678 1.00 92.62 97 VAL A C 1
ATOM 768 O O . VAL A 1 97 ? -23.474 3.629 13.400 1.00 92.62 97 VAL A O 1
ATOM 771 N N . PHE A 1 98 ? -22.438 3.714 11.402 1.00 91.19 98 PHE A N 1
ATOM 772 C CA . PHE A 1 98 ? -23.388 2.880 10.668 1.00 91.19 98 PHE A CA 1
ATOM 773 C C . PHE A 1 98 ? -24.791 3.496 10.607 1.00 91.19 98 PHE A C 1
ATOM 775 O O . PHE A 1 98 ? -25.783 2.771 10.602 1.00 91.19 98 PHE A O 1
ATOM 782 N N . ASP A 1 99 ? -24.858 4.828 10.555 1.00 86.00 99 ASP A N 1
ATOM 783 C CA . ASP A 1 99 ? -26.117 5.556 10.418 1.00 86.00 99 ASP A CA 1
ATOM 784 C C . ASP A 1 99 ? -26.906 5.062 9.191 1.00 86.00 99 ASP A C 1
ATOM 786 O O . ASP A 1 99 ? -26.345 4.843 8.112 1.00 86.00 99 ASP A O 1
ATOM 790 N N . GLY A 1 100 ? -28.206 4.842 9.385 1.00 84.75 100 GLY A N 1
ATOM 791 C CA . GLY A 1 100 ? -29.124 4.295 8.384 1.00 84.75 100 GLY A CA 1
ATOM 792 C C . GLY A 1 100 ? -29.087 2.772 8.195 1.00 84.75 100 GLY A C 1
ATOM 793 O O . GLY A 1 100 ? -29.828 2.254 7.358 1.00 84.75 100 GLY A O 1
ATOM 794 N N . ASN A 1 101 ? -28.260 2.029 8.941 1.00 88.31 101 ASN A N 1
ATOM 795 C CA . ASN A 1 101 ? -28.190 0.565 8.823 1.00 88.31 101 ASN A CA 1
ATOM 796 C C . ASN A 1 101 ? -29.112 -0.204 9.774 1.00 88.31 101 ASN A C 1
ATOM 798 O O . ASN A 1 101 ? -29.339 -1.397 9.547 1.00 88.31 101 ASN A O 1
ATOM 802 N N . PHE A 1 102 ? -29.570 0.446 10.838 1.00 91.75 102 PHE A N 1
ATOM 803 C CA . PHE A 1 102 ? -30.353 -0.144 11.918 1.00 91.75 102 PHE A CA 1
ATOM 804 C C . PHE A 1 102 ? -31.514 0.795 12.246 1.00 91.75 102 PHE A C 1
ATOM 806 O O . PHE A 1 102 ? -31.341 2.013 12.206 1.00 91.75 102 PHE A O 1
ATOM 813 N N . ASP A 1 103 ? -32.690 0.238 12.537 1.00 91.38 103 ASP A N 1
ATOM 814 C CA . ASP A 1 103 ? -33.906 1.040 12.717 1.00 91.38 103 ASP A CA 1
ATOM 815 C C . ASP A 1 103 ? -33.973 1.668 14.117 1.00 91.38 103 ASP A C 1
ATOM 817 O O . ASP A 1 103 ? -34.545 2.742 14.300 1.00 91.38 103 ASP A O 1
ATOM 821 N N . LYS A 1 104 ? -33.417 0.982 15.121 1.00 91.81 104 LYS A N 1
ATOM 822 C CA . LYS A 1 104 ? -33.535 1.323 16.545 1.00 91.81 104 LYS A CA 1
ATOM 823 C C . LYS A 1 104 ? -32.179 1.407 17.239 1.00 91.81 104 LYS A C 1
ATOM 825 O O . LYS A 1 104 ? -32.015 2.189 18.169 1.00 91.81 104 LYS A O 1
ATOM 830 N N . LEU A 1 105 ? -31.200 0.608 16.834 1.00 91.50 105 LEU A N 1
ATOM 831 C CA . LEU A 1 105 ? -29.882 0.558 17.451 1.00 91.50 105 LEU A CA 1
ATOM 832 C C . LEU A 1 105 ? -28.989 1.677 16.907 1.00 91.50 105 LEU A C 1
ATOM 834 O O . LEU A 1 105 ? -28.536 1.610 15.767 1.00 91.50 105 LEU A O 1
ATOM 838 N N . LYS A 1 106 ? -28.645 2.647 17.758 1.00 92.12 106 LYS A N 1
ATOM 839 C CA . LYS A 1 106 ? -27.675 3.698 17.424 1.00 92.12 106 LYS A CA 1
ATOM 840 C C . LYS A 1 106 ? -26.337 3.418 18.078 1.00 92.12 106 LYS A C 1
ATOM 842 O O . LYS A 1 106 ? -26.225 3.399 19.302 1.00 92.12 106 LYS A O 1
ATOM 847 N N . LEU A 1 107 ? -25.308 3.191 17.270 1.00 92.88 107 LEU A N 1
ATOM 848 C CA . LEU A 1 107 ? -23.959 2.924 17.760 1.00 92.88 107 LEU A CA 1
ATOM 849 C C . LEU A 1 107 ? -23.174 4.232 17.829 1.00 92.88 107 LEU A C 1
ATOM 851 O O . LEU A 1 107 ? -22.867 4.837 16.807 1.00 92.88 107 LEU A O 1
ATOM 855 N N . LEU A 1 108 ? -22.839 4.654 19.044 1.00 93.81 108 LEU A N 1
ATOM 856 C CA . LEU A 1 108 ? -22.122 5.891 19.329 1.00 93.81 108 LEU A CA 1
ATOM 857 C C . LEU A 1 108 ? -20.678 5.559 19.707 1.00 93.81 108 LEU A C 1
ATOM 859 O O . LEU A 1 108 ? -20.397 5.130 20.827 1.00 93.81 108 LEU A O 1
ATOM 863 N N . ALA A 1 109 ? -19.759 5.701 18.758 1.00 94.44 109 ALA A N 1
ATOM 864 C CA . ALA A 1 109 ? -18.354 5.389 18.962 1.00 94.44 109 ALA A CA 1
ATOM 865 C C . ALA A 1 109 ? -17.628 6.511 19.700 1.00 94.44 109 ALA A C 1
ATOM 867 O O . ALA A 1 109 ? -17.805 7.691 19.388 1.00 94.44 109 ALA A O 1
ATOM 868 N N . LEU A 1 110 ? -16.774 6.127 20.651 1.00 94.69 110 LEU A N 1
ATOM 869 C CA . LEU A 1 110 ? -15.854 7.063 21.287 1.00 94.69 110 LEU A CA 1
ATOM 870 C C . LEU A 1 110 ? -14.906 7.680 20.257 1.00 94.69 110 LEU A C 1
ATOM 872 O O . LEU A 1 110 ? -14.468 7.040 19.295 1.00 94.69 110 LEU A O 1
ATOM 876 N N . ASP A 1 111 ? -14.556 8.931 20.517 1.00 94.62 111 ASP A N 1
ATOM 877 C CA . ASP A 1 111 ? -13.524 9.641 19.786 1.00 94.62 111 ASP A CA 1
ATOM 878 C C . ASP A 1 111 ? -12.165 8.897 19.894 1.00 94.62 111 ASP A C 1
ATOM 880 O O . ASP A 1 111 ? -11.865 8.256 20.910 1.00 94.62 111 ASP A O 1
ATOM 884 N N . PRO A 1 112 ? -11.327 8.930 18.839 1.00 95.25 112 PRO A N 1
ATOM 885 C CA . PRO A 1 112 ? -10.104 8.133 18.773 1.00 95.25 112 PRO A CA 1
ATOM 886 C C . PRO A 1 112 ? -9.087 8.471 19.872 1.00 95.25 112 PRO A C 1
ATOM 888 O O . PRO A 1 112 ? -8.343 7.580 20.291 1.00 95.25 112 PRO A O 1
ATOM 891 N N . TYR A 1 113 ? -9.053 9.711 20.372 1.00 95.69 113 TYR A N 1
ATOM 892 C CA . TYR A 1 113 ? -8.200 10.076 21.503 1.00 95.69 113 TYR A CA 1
ATOM 893 C C . TYR A 1 113 ? -8.715 9.431 22.789 1.00 95.69 113 TYR A C 1
ATOM 895 O O . TYR A 1 113 ? -7.934 8.839 23.533 1.00 95.69 113 TYR A O 1
ATOM 903 N N . ASP A 1 114 ? -10.027 9.461 23.018 1.00 95.06 114 ASP A N 1
ATOM 904 C CA . ASP A 1 114 ? -10.635 8.871 24.213 1.00 95.06 114 ASP A CA 1
ATOM 905 C C . ASP A 1 114 ? -10.443 7.343 24.215 1.00 95.06 114 ASP A C 1
ATOM 907 O O . ASP A 1 114 ? -10.087 6.753 25.237 1.00 95.06 114 ASP A O 1
ATOM 911 N N . ILE A 1 115 ? -10.540 6.694 23.048 1.00 94.25 115 ILE A N 1
ATOM 912 C CA . ILE A 1 115 ? -10.213 5.268 22.886 1.00 94.25 115 ILE A CA 1
ATOM 913 C C . ILE A 1 115 ? -8.750 4.985 23.221 1.00 94.25 115 ILE A C 1
ATOM 915 O O . ILE A 1 115 ? -8.471 4.020 23.935 1.00 94.25 115 ILE A O 1
ATOM 919 N N . ALA A 1 116 ? -7.810 5.788 22.719 1.00 95.00 116 ALA A N 1
ATOM 920 C CA . ALA A 1 116 ? -6.398 5.627 23.053 1.00 95.00 116 ALA A CA 1
ATOM 921 C C . ALA A 1 116 ? -6.185 5.727 24.573 1.00 95.00 116 ALA A C 1
ATOM 923 O O . ALA A 1 116 ? -5.534 4.870 25.173 1.00 95.00 116 ALA A O 1
ATOM 924 N N . LEU A 1 117 ? -6.809 6.717 25.212 1.00 94.88 117 LEU A N 1
ATOM 925 C CA . LEU A 1 117 ? -6.694 6.961 26.645 1.00 94.88 117 LEU A CA 1
ATOM 926 C C . LEU A 1 117 ? -7.300 5.839 27.506 1.00 94.88 117 LEU A C 1
ATOM 928 O O . LEU A 1 117 ? -6.690 5.464 28.508 1.00 94.88 117 LEU A O 1
ATOM 932 N N . THR A 1 118 ? -8.393 5.191 27.077 1.00 92.69 118 THR A N 1
ATOM 933 C CA . THR A 1 118 ? -8.946 4.006 27.783 1.00 92.69 118 THR A CA 1
ATOM 934 C C . THR A 1 118 ? -7.962 2.832 27.876 1.00 92.69 118 THR A C 1
ATOM 936 O O . THR A 1 118 ? -8.113 1.939 28.710 1.00 92.69 118 TH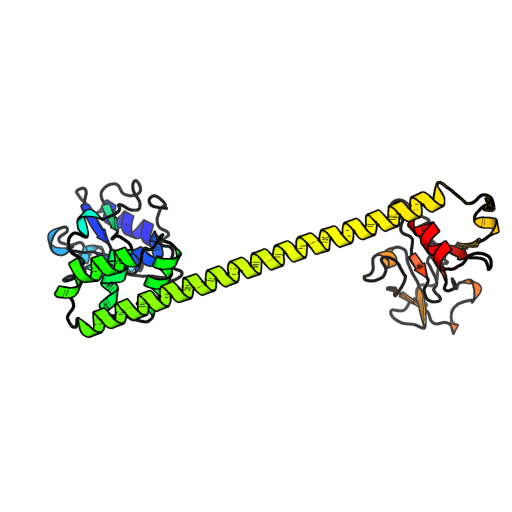R A O 1
ATOM 939 N N . LYS A 1 119 ? -6.930 2.815 27.025 1.00 92.38 119 LYS A N 1
ATOM 940 C CA . LYS A 1 119 ? -5.923 1.749 26.944 1.00 92.38 119 LYS A CA 1
ATOM 941 C C . LYS A 1 119 ? -4.639 2.063 27.718 1.00 92.38 119 LYS A C 1
ATOM 943 O O . LYS A 1 119 ? -3.760 1.199 27.812 1.00 92.38 119 LYS A O 1
ATOM 948 N N . LEU A 1 120 ? -4.526 3.269 28.280 1.00 93.12 120 LEU A N 1
ATOM 949 C CA . LEU A 1 120 ? -3.293 3.797 28.865 1.00 93.12 120 LEU A CA 1
ATOM 950 C C . LEU A 1 120 ? -2.805 2.982 30.072 1.00 93.12 120 LEU A C 1
ATOM 952 O O . LEU A 1 120 ? -1.631 2.627 30.139 1.00 93.12 120 LEU A O 1
ATOM 956 N N . GLU A 1 121 ? -3.687 2.638 31.018 1.00 88.88 121 GLU A N 1
ATOM 957 C CA . GLU A 1 121 ? -3.280 1.902 32.228 1.00 88.88 121 GLU A CA 1
ATOM 958 C C . GLU A 1 121 ? -2.783 0.484 31.915 1.00 88.88 121 GLU A C 1
ATOM 960 O O . GLU A 1 121 ? -1.801 0.007 32.501 1.00 88.88 121 GLU A O 1
ATOM 965 N N . ARG A 1 122 ? -3.460 -0.194 30.976 1.00 89.12 122 ARG A N 1
ATOM 966 C CA . ARG A 1 122 ? -3.124 -1.562 30.570 1.00 89.12 122 ARG A CA 1
ATOM 967 C C . ARG A 1 122 ? -1.804 -1.582 29.810 1.00 89.12 122 ARG A C 1
ATOM 969 O O . ARG A 1 122 ? -0.935 -2.384 30.155 1.00 89.12 122 ARG A O 1
ATOM 976 N N . ASN A 1 123 ? -1.660 -0.698 28.817 1.00 92.25 123 ASN A N 1
ATOM 977 C CA . ASN A 1 123 ? -0.474 -0.566 27.968 1.00 92.25 123 ASN A CA 1
ATOM 978 C C . ASN A 1 123 ? 0.050 -1.921 27.450 1.00 92.25 123 ASN A C 1
ATOM 980 O O . ASN A 1 123 ? 1.254 -2.193 27.453 1.00 92.25 123 ASN A O 1
ATOM 984 N N . SER A 1 124 ? -0.856 -2.818 27.052 1.00 93.44 124 SER A N 1
ATOM 985 C CA . SER A 1 124 ? -0.458 -4.092 26.452 1.00 93.44 124 SER A CA 1
ATOM 986 C C . SER A 1 124 ? 0.200 -3.859 25.089 1.00 93.44 124 SER A C 1
ATOM 988 O O . SER A 1 124 ? 0.112 -2.784 24.498 1.00 93.44 124 SER A O 1
ATOM 990 N N . GLU A 1 125 ? 0.865 -4.875 24.545 1.00 93.50 125 GLU A N 1
ATOM 991 C CA . GLU A 1 125 ? 1.371 -4.810 23.168 1.00 93.50 125 GLU A CA 1
ATOM 992 C C . GLU A 1 125 ? 0.263 -4.470 22.162 1.00 93.50 125 GLU A C 1
ATOM 994 O O . GLU A 1 125 ? 0.444 -3.596 21.320 1.00 93.50 125 GLU A O 1
ATOM 999 N N . ARG A 1 126 ? -0.925 -5.062 22.338 1.00 91.56 126 ARG A N 1
ATOM 1000 C CA . ARG A 1 126 ? -2.099 -4.772 21.510 1.00 91.56 126 ARG A CA 1
ATOM 1001 C C . ARG A 1 126 ? -2.564 -3.321 21.636 1.00 91.56 126 ARG A C 1
ATOM 1003 O O . ARG A 1 126 ? -2.977 -2.737 20.645 1.00 91.56 126 ARG A O 1
ATOM 1010 N N . ASP A 1 127 ? -2.494 -2.739 22.830 1.00 94.00 127 ASP A N 1
ATOM 1011 C CA . ASP A 1 127 ? -2.881 -1.339 23.041 1.00 94.00 127 ASP A CA 1
ATOM 1012 C C . ASP A 1 127 ? -1.949 -0.374 22.329 1.00 94.00 127 ASP A C 1
ATOM 1014 O O . ASP A 1 127 ? -2.408 0.559 21.682 1.00 94.00 127 ASP A O 1
ATOM 1018 N N . ARG A 1 128 ? -0.640 -0.625 22.418 1.00 95.19 128 ARG A N 1
ATOM 1019 C CA . ARG A 1 128 ? 0.369 0.187 21.734 1.00 95.19 128 ARG A CA 1
ATOM 1020 C C . ARG A 1 128 ? 0.181 0.143 20.223 1.00 95.19 128 ARG A C 1
ATOM 1022 O O . ARG A 1 128 ? 0.300 1.178 19.573 1.00 95.19 128 ARG A O 1
ATOM 1029 N N . GLU A 1 129 ? -0.153 -1.026 19.683 1.00 94.75 129 GLU A N 1
ATOM 1030 C CA . GLU A 1 129 ? -0.451 -1.177 18.259 1.00 94.75 129 GLU A CA 1
ATOM 1031 C C . GLU A 1 129 ? -1.753 -0.467 17.864 1.00 94.75 129 GLU A C 1
ATOM 1033 O O . GLU A 1 129 ? -1.775 0.251 16.868 1.00 94.75 129 GLU A O 1
ATOM 1038 N N . ASP A 1 130 ? -2.814 -0.584 18.671 1.00 94.56 130 ASP A N 1
ATOM 1039 C CA . ASP A 1 130 ? -4.075 0.130 18.441 1.00 94.56 130 ASP A CA 1
ATOM 1040 C C . ASP A 1 130 ? -3.846 1.657 18.416 1.00 94.56 130 ASP A C 1
ATOM 1042 O O . ASP A 1 130 ? -4.310 2.338 17.505 1.00 94.56 130 ASP A O 1
ATOM 1046 N N . VAL A 1 131 ? -3.088 2.202 19.374 1.00 95.31 131 VAL A N 1
ATOM 1047 C CA . VAL A 1 131 ? -2.764 3.640 19.445 1.00 95.31 131 VAL A CA 1
ATOM 1048 C C . VAL A 1 131 ? -1.912 4.079 18.259 1.00 95.31 131 VAL A C 1
ATOM 1050 O O . VAL A 1 131 ? -2.184 5.115 17.653 1.00 95.31 131 VAL A O 1
ATOM 1053 N N . ARG A 1 132 ? -0.909 3.279 17.878 1.00 94.94 132 ARG A N 1
ATOM 1054 C CA . ARG A 1 132 ? -0.088 3.533 16.687 1.00 94.94 132 ARG A CA 1
ATOM 1055 C C . ARG A 1 132 ? -0.942 3.571 15.422 1.00 94.94 132 ARG A C 1
ATOM 1057 O O . ARG A 1 132 ? -0.751 4.443 14.577 1.00 94.94 132 ARG A O 1
ATOM 1064 N N . HIS A 1 133 ? -1.879 2.637 15.296 1.00 95.56 133 HIS A N 1
ATOM 1065 C CA . HIS A 1 133 ? -2.797 2.570 14.166 1.00 95.56 133 HIS A CA 1
ATOM 1066 C C . HIS A 1 133 ? -3.729 3.785 14.121 1.00 95.56 133 HIS A C 1
ATOM 1068 O O . HIS A 1 133 ? -3.843 4.423 13.075 1.00 95.56 133 HIS A O 1
ATOM 1074 N N . LEU A 1 134 ? -4.327 4.165 15.254 1.00 95.38 134 LEU A N 1
ATOM 1075 C CA . LEU A 1 134 ? -5.152 5.374 15.362 1.00 95.38 134 LEU A CA 1
ATOM 1076 C C . LEU A 1 134 ? -4.365 6.628 14.960 1.00 95.38 134 LEU A C 1
ATOM 1078 O O . LEU A 1 134 ? -4.846 7.420 14.151 1.00 95.38 134 LEU A O 1
ATOM 1082 N N . ALA A 1 135 ? -3.124 6.758 15.431 1.00 95.44 135 ALA A N 1
ATOM 1083 C CA . ALA A 1 135 ? -2.254 7.881 15.094 1.00 95.44 135 ALA A CA 1
ATOM 1084 C C . ALA A 1 135 ? -1.861 7.952 13.606 1.00 95.44 135 ALA A C 1
ATOM 1086 O O . ALA A 1 135 ? -1.438 9.008 13.130 1.00 95.44 135 ALA A O 1
ATOM 1087 N N . LYS A 1 136 ? -1.987 6.834 12.881 1.00 93.56 136 LYS A N 1
ATOM 1088 C CA . LYS A 1 136 ? -1.719 6.728 11.443 1.00 93.56 136 LYS A CA 1
ATOM 1089 C C . LYS A 1 136 ? -2.947 7.048 10.588 1.00 93.56 136 LYS A C 1
ATOM 1091 O O . LYS A 1 136 ? -2.793 7.600 9.503 1.00 93.56 136 LYS A O 1
ATOM 1096 N N . VAL A 1 137 ? -4.140 6.651 11.029 1.00 93.44 137 VAL A N 1
ATOM 1097 C CA . VAL A 1 137 ? -5.380 6.748 10.230 1.00 93.44 137 VAL A CA 1
ATOM 1098 C C . VAL A 1 137 ? -6.204 8.002 10.515 1.00 93.44 137 VAL A C 1
ATOM 1100 O O . VAL A 1 137 ? -7.052 8.369 9.705 1.00 93.44 137 VAL A O 1
ATOM 1103 N N . VAL A 1 138 ? -5.952 8.666 11.642 1.00 92.75 138 VAL A N 1
ATOM 1104 C CA . VAL A 1 138 ? -6.624 9.900 12.065 1.00 92.75 138 VAL A CA 1
ATOM 1105 C C . VAL A 1 138 ? -5.601 11.044 12.073 1.00 92.75 138 VAL A C 1
ATOM 1107 O O . VAL A 1 138 ? -4.430 10.793 12.372 1.00 92.75 138 VAL A O 1
ATOM 1110 N N . PRO A 1 139 ? -5.995 12.302 11.782 1.00 91.38 139 PRO A N 1
ATOM 1111 C CA . PRO A 1 139 ? -5.173 13.486 12.056 1.00 91.38 139 PRO A CA 1
ATOM 1112 C C . PRO A 1 139 ? -4.984 13.663 13.572 1.00 91.38 139 PRO A C 1
ATOM 1114 O O . PRO A 1 139 ? -5.667 14.448 14.220 1.00 91.38 139 PRO A O 1
ATOM 1117 N N . PHE A 1 140 ? -4.094 12.853 14.137 1.00 93.25 140 PHE A N 1
ATOM 1118 C CA . PHE A 1 140 ? -3.977 12.621 15.569 1.00 93.25 140 PHE A CA 1
ATOM 1119 C C . PHE A 1 140 ? -3.028 13.638 16.216 1.00 93.25 140 PHE A C 1
ATOM 1121 O O . PHE A 1 140 ? -1.805 13.512 16.142 1.00 93.25 140 PHE A O 1
ATOM 1128 N N . ASP A 1 141 ? -3.582 14.677 16.816 1.00 96.56 141 ASP A N 1
ATOM 1129 C CA . ASP A 1 141 ? -2.858 15.745 17.490 1.00 96.56 141 ASP A CA 1
ATOM 1130 C C . ASP A 1 141 ? -2.375 15.303 18.885 1.00 96.56 141 ASP A C 1
ATOM 1132 O O . ASP A 1 141 ? -3.152 14.901 19.755 1.00 96.56 141 ASP A O 1
ATOM 1136 N N . LEU A 1 142 ? -1.060 15.360 19.096 1.00 96.62 142 LEU A N 1
ATOM 1137 C CA . LEU A 1 142 ? -0.431 14.930 20.345 1.00 96.62 142 LEU A CA 1
ATOM 1138 C C . LEU A 1 142 ? -0.678 15.923 21.485 1.00 96.62 142 LEU A C 1
ATOM 1140 O O . LEU A 1 142 ? -0.706 15.505 22.646 1.00 96.62 142 LEU A O 1
ATOM 1144 N N . ASP A 1 143 ? -0.919 17.197 21.172 1.00 97.25 143 ASP A N 1
ATOM 1145 C CA . ASP A 1 143 ? -1.264 18.206 22.169 1.00 97.25 143 ASP A CA 1
ATOM 1146 C C . ASP A 1 143 ? -2.674 17.954 22.707 1.00 97.25 143 ASP A C 1
ATOM 1148 O O . ASP A 1 143 ? -2.873 17.968 23.921 1.00 97.25 143 ASP A O 1
ATOM 1152 N N . VAL A 1 144 ? -3.618 17.594 21.827 1.00 96.56 144 VAL A N 1
ATOM 1153 C CA . VAL A 1 144 ? -4.983 17.196 22.214 1.00 96.56 144 VAL A CA 1
ATOM 1154 C C . VAL A 1 144 ? -4.971 15.918 23.053 1.00 96.56 144 VAL A C 1
ATOM 1156 O O . VAL A 1 144 ? -5.640 15.854 24.084 1.00 96.56 144 VAL A O 1
ATOM 1159 N N . LEU A 1 145 ? -4.191 14.899 22.664 1.00 96.69 145 LEU A N 1
ATOM 1160 C CA . LEU A 1 145 ? -4.047 13.689 23.484 1.00 96.69 145 LEU A CA 1
ATOM 1161 C C . LEU A 1 145 ? -3.509 14.033 24.884 1.00 96.69 145 LEU A C 1
ATOM 1163 O O . LEU A 1 145 ? -3.980 13.499 25.891 1.00 96.69 145 LEU A O 1
ATOM 1167 N N . THR A 1 146 ? -2.519 14.926 24.942 1.00 97.31 146 THR A N 1
ATOM 1168 C CA . THR A 1 146 ? -1.860 15.326 26.187 1.00 97.31 146 THR A CA 1
ATOM 1169 C C . THR A 1 146 ? -2.780 16.136 27.091 1.00 97.31 146 THR A C 1
ATOM 1171 O O . THR A 1 146 ? -2.802 15.873 28.295 1.00 97.31 146 THR A O 1
ATOM 1174 N N . SER A 1 147 ? -3.527 17.100 26.545 1.00 96.81 147 SER A N 1
ATOM 1175 C CA . SER A 1 147 ? -4.468 17.914 27.318 1.00 96.81 147 SER A CA 1
ATOM 1176 C C . SER A 1 147 ? -5.580 17.042 27.887 1.00 96.81 147 SER A C 1
ATOM 1178 O O . SER A 1 147 ? -5.772 17.026 29.096 1.00 96.81 147 SER A O 1
ATOM 1180 N N . ARG A 1 148 ? -6.208 16.190 27.065 1.00 95.88 148 ARG A N 1
ATOM 1181 C CA . ARG A 1 148 ? -7.261 15.279 27.539 1.00 95.88 148 ARG A CA 1
ATOM 1182 C C . ARG A 1 148 ? -6.760 14.318 28.607 1.00 95.88 148 ARG A C 1
ATOM 1184 O O . ARG A 1 148 ? -7.435 14.088 29.603 1.00 95.88 148 ARG A O 1
ATOM 1191 N N . TYR A 1 149 ? -5.547 13.784 28.464 1.00 96.12 149 TYR A N 1
ATOM 1192 C CA . TYR A 1 149 ? -4.974 12.985 29.541 1.00 96.12 149 TYR A CA 1
ATOM 1193 C C . TYR A 1 149 ? -4.840 13.798 30.833 1.00 96.12 149 TYR A C 1
ATOM 1195 O O . TYR A 1 149 ? -5.336 13.359 31.865 1.00 96.12 149 TYR A O 1
ATOM 1203 N N . LYS A 1 150 ? -4.175 14.958 30.793 1.00 95.62 150 LYS A N 1
ATOM 1204 C CA . LYS A 1 150 ? -3.857 15.747 31.994 1.00 95.62 150 LYS A CA 1
ATOM 1205 C C . LYS A 1 150 ? -5.091 16.318 32.680 1.00 95.62 150 LYS A C 1
ATOM 1207 O O . LYS A 1 150 ? -5.158 16.261 33.906 1.00 95.62 150 LYS A O 1
ATOM 1212 N N . ASP A 1 151 ? -6.012 16.846 31.888 1.00 95.06 151 ASP A N 1
ATOM 1213 C CA . ASP A 1 151 ? -7.130 17.652 32.361 1.00 95.06 151 ASP A CA 1
ATOM 1214 C C . ASP A 1 151 ? -8.359 16.782 32.651 1.00 95.06 151 ASP A C 1
ATOM 1216 O O . ASP A 1 151 ? -9.090 17.069 33.591 1.00 95.06 151 ASP A O 1
ATOM 1220 N N . GLU A 1 152 ? -8.557 15.692 31.897 1.00 94.50 152 GLU A N 1
ATOM 1221 C CA . GLU A 1 152 ? -9.806 14.920 31.926 1.00 94.50 152 GLU A CA 1
ATOM 1222 C C . GLU A 1 152 ? -9.653 13.491 32.480 1.00 94.50 152 GLU A C 1
ATOM 1224 O O . GLU A 1 152 ? -10.630 12.928 32.965 1.00 94.50 152 GLU A O 1
ATOM 1229 N N . LEU A 1 153 ? -8.469 12.863 32.405 1.00 93.75 153 LEU A N 1
ATOM 1230 C CA . LEU A 1 153 ? -8.294 11.453 32.809 1.00 93.75 153 LEU A CA 1
ATOM 1231 C C . LEU A 1 153 ? -7.334 11.248 33.988 1.00 93.75 153 LEU A C 1
ATOM 1233 O O . LEU A 1 153 ? -7.534 10.338 34.792 1.00 93.75 153 LEU A O 1
ATOM 1237 N N . ARG A 1 154 ? -6.276 12.056 34.099 1.00 93.56 154 ARG A N 1
ATOM 1238 C CA . ARG A 1 154 ? -5.108 11.790 34.956 1.00 93.56 154 ARG A CA 1
ATOM 1239 C C . ARG A 1 154 ? -5.475 11.549 36.418 1.00 93.56 154 ARG A C 1
ATOM 1241 O O . ARG A 1 154 ? -4.897 10.660 37.033 1.00 93.56 154 ARG A O 1
ATOM 1248 N N . ILE A 1 155 ? -6.450 12.289 36.947 1.00 89.69 155 ILE A N 1
ATOM 1249 C CA . ILE A 1 155 ? -6.913 12.165 38.339 1.00 89.69 155 ILE A CA 1
ATOM 1250 C C . ILE A 1 155 ? -7.630 10.836 38.630 1.00 89.69 155 ILE A C 1
ATOM 1252 O O . ILE A 1 155 ? -7.691 10.409 39.780 1.00 89.69 155 ILE A O 1
ATOM 1256 N N . TYR A 1 156 ? -8.158 10.169 37.599 1.00 88.12 156 TYR A N 1
ATOM 1257 C CA . TYR A 1 156 ? -8.867 8.893 37.716 1.00 88.12 156 TYR A CA 1
ATOM 1258 C C . TYR A 1 156 ? -7.939 7.681 37.551 1.00 88.12 156 TYR A C 1
ATOM 1260 O O . TYR A 1 156 ? -8.338 6.555 37.858 1.00 88.12 156 TYR A O 1
ATOM 1268 N N . VAL A 1 157 ? -6.702 7.897 37.091 1.00 88.69 157 VAL A N 1
ATOM 1269 C CA . VAL A 1 157 ? -5.693 6.850 36.885 1.00 88.69 157 VAL A CA 1
ATOM 1270 C C . VAL A 1 157 ? -5.146 6.372 38.231 1.00 88.69 157 VAL A C 1
ATOM 1272 O O . VAL A 1 157 ? -4.758 7.163 39.087 1.00 88.69 157 VAL A O 1
ATOM 1275 N N . LYS A 1 158 ? -5.029 5.053 38.422 1.00 88.56 158 LYS A N 1
ATOM 1276 C CA . LYS A 1 158 ? -4.585 4.447 39.694 1.00 88.56 158 LYS A CA 1
ATOM 1277 C C . LYS A 1 158 ? -3.141 4.795 40.044 1.00 88.56 158 LYS A C 1
ATOM 1279 O O . LYS A 1 158 ? -2.771 4.816 41.215 1.00 88.56 158 LYS A O 1
ATOM 1284 N N . ASN A 1 159 ? -2.298 4.979 39.030 1.00 91.44 159 ASN A N 1
ATOM 1285 C CA . ASN A 1 159 ? -0.889 5.322 39.188 1.00 91.44 159 ASN A CA 1
ATOM 1286 C C . ASN A 1 159 ? -0.488 6.401 38.180 1.00 91.44 159 ASN A C 1
ATOM 1288 O O . ASN A 1 159 ? -0.041 6.093 37.073 1.00 91.44 159 ASN A O 1
ATOM 1292 N N . GLU A 1 160 ? -0.609 7.660 38.598 1.00 93.50 160 GLU A N 1
ATOM 1293 C CA . GLU A 1 160 ? -0.289 8.829 37.774 1.00 93.50 160 GLU A CA 1
ATOM 1294 C C . GLU A 1 160 ? 1.125 8.766 37.194 1.00 93.50 160 GLU A C 1
ATOM 1296 O O . GLU A 1 160 ? 1.315 8.971 36.003 1.00 93.50 160 GLU A O 1
ATOM 1301 N N . ARG A 1 161 ? 2.130 8.392 37.999 1.00 94.00 161 ARG A N 1
ATOM 1302 C CA . ARG A 1 161 ? 3.526 8.329 37.537 1.00 94.00 161 ARG A CA 1
ATOM 1303 C C . ARG A 1 161 ? 3.702 7.330 36.390 1.00 94.00 161 ARG A C 1
ATOM 1305 O O . ARG A 1 161 ? 4.488 7.572 35.474 1.00 94.00 161 ARG A O 1
ATOM 1312 N N . ARG A 1 162 ? 2.999 6.195 36.444 1.00 93.44 162 ARG A N 1
ATOM 1313 C CA . ARG A 1 162 ? 2.998 5.201 35.363 1.00 93.44 162 ARG A CA 1
ATOM 1314 C C . ARG A 1 162 ? 2.209 5.695 34.148 1.00 93.44 162 ARG A C 1
ATOM 1316 O O . ARG A 1 162 ? 2.659 5.453 33.029 1.00 93.44 162 ARG A O 1
ATOM 1323 N N . GLY A 1 163 ? 1.075 6.364 34.356 1.00 94.38 163 GLY A N 1
ATOM 1324 C CA . GLY A 1 163 ? 0.293 6.989 33.285 1.00 94.38 163 GLY A CA 1
ATOM 1325 C C . GLY A 1 163 ? 1.106 8.041 32.528 1.00 94.38 163 GLY A C 1
ATOM 1326 O O . GLY A 1 163 ? 1.240 7.947 31.311 1.00 94.38 163 GLY A O 1
ATOM 1327 N N . ASP A 1 164 ? 1.766 8.941 33.261 1.00 96.31 164 ASP A N 1
ATOM 1328 C CA . ASP A 1 164 ? 2.604 10.020 32.730 1.00 96.31 164 ASP A CA 1
ATOM 1329 C C . ASP A 1 164 ? 3.757 9.451 31.885 1.00 96.31 164 ASP A C 1
ATOM 1331 O O . ASP A 1 164 ? 4.020 9.911 30.772 1.00 96.31 164 ASP A O 1
ATOM 1335 N N . LEU A 1 165 ? 4.422 8.401 32.384 1.00 96.31 165 LEU A N 1
ATOM 1336 C CA . LEU A 1 165 ? 5.479 7.712 31.642 1.00 96.31 165 LEU A CA 1
ATOM 1337 C C . LEU A 1 165 ? 4.940 7.012 30.387 1.00 96.31 165 LEU A C 1
ATOM 1339 O O . LEU A 1 165 ? 5.584 7.054 29.343 1.00 96.31 165 LEU A O 1
ATOM 1343 N N . THR A 1 166 ? 3.776 6.368 30.479 1.00 96.25 166 THR A N 1
ATOM 1344 C CA . THR A 1 166 ? 3.171 5.657 29.344 1.00 96.25 166 THR A CA 1
ATOM 1345 C C . THR A 1 166 ? 2.797 6.629 28.232 1.00 96.25 166 THR A C 1
ATOM 1347 O O . THR A 1 166 ? 3.167 6.391 27.085 1.00 96.25 166 THR A O 1
ATOM 1350 N N . LEU A 1 167 ? 2.147 7.746 28.574 1.00 96.88 167 LEU A N 1
ATOM 1351 C CA . LEU A 1 167 ? 1.809 8.793 27.615 1.00 96.88 167 LEU A CA 1
ATOM 1352 C C . LEU A 1 167 ? 3.068 9.334 26.933 1.00 96.88 167 LEU A C 1
ATOM 1354 O O . LEU A 1 167 ? 3.109 9.419 25.709 1.00 96.88 167 LEU A O 1
ATOM 1358 N N . LYS A 1 168 ? 4.116 9.642 27.710 1.00 97.69 168 LYS A N 1
ATOM 1359 C CA . LYS A 1 168 ? 5.392 10.117 27.162 1.00 97.69 168 LYS A CA 1
ATOM 1360 C C . LYS A 1 168 ? 5.973 9.135 26.137 1.00 97.69 168 LYS A C 1
ATOM 1362 O O . LYS A 1 168 ? 6.342 9.545 25.044 1.00 97.69 168 LYS A O 1
ATOM 1367 N N . LEU A 1 169 ? 6.014 7.844 26.468 1.00 97.06 169 LEU A N 1
ATOM 1368 C CA . LEU A 1 169 ? 6.525 6.811 25.561 1.00 97.06 169 LEU A CA 1
ATOM 1369 C C . LEU A 1 169 ? 5.653 6.642 24.308 1.00 97.06 169 LEU A C 1
ATOM 1371 O O . LEU A 1 169 ? 6.170 6.323 23.241 1.00 97.06 169 LEU A O 1
ATOM 1375 N N . TRP A 1 170 ? 4.336 6.835 24.415 1.00 97.06 170 TRP A N 1
ATOM 1376 C CA . TRP A 1 170 ? 3.443 6.807 23.255 1.00 97.06 170 TRP A CA 1
ATOM 1377 C C . TRP A 1 170 ? 3.663 8.003 22.331 1.00 97.06 170 TRP A C 1
ATOM 1379 O O . TRP A 1 170 ? 3.697 7.814 21.118 1.00 97.06 170 TRP A O 1
ATOM 1389 N N . ILE A 1 171 ? 3.856 9.201 22.886 1.00 97.19 171 ILE A N 1
ATOM 1390 C CA . ILE A 1 171 ? 4.201 10.409 22.124 1.00 97.19 171 ILE A CA 1
ATOM 1391 C C . ILE A 1 171 ? 5.504 10.177 21.353 1.00 97.19 171 ILE A C 1
ATOM 1393 O O . ILE A 1 171 ? 5.498 10.268 20.128 1.00 97.19 171 ILE A O 1
ATOM 1397 N N . GLU A 1 172 ? 6.569 9.750 22.040 1.00 97.38 172 GLU A N 1
ATOM 1398 C CA . GLU A 1 172 ? 7.864 9.442 21.412 1.00 97.38 172 GLU A CA 1
ATOM 1399 C C . GLU A 1 172 ? 7.723 8.376 20.307 1.00 97.38 172 GLU A C 1
ATOM 1401 O O . GLU A 1 172 ? 8.284 8.513 19.220 1.00 97.38 172 GLU A O 1
ATOM 1406 N N . MET A 1 173 ? 6.925 7.327 20.547 1.00 96.44 173 MET A N 1
ATOM 1407 C CA . MET A 1 173 ? 6.641 6.289 19.551 1.00 96.44 173 MET A CA 1
ATOM 1408 C C . MET A 1 173 ? 5.943 6.849 18.301 1.00 96.44 173 MET A C 1
ATOM 1410 O O . MET A 1 173 ? 6.276 6.446 17.185 1.00 96.44 173 MET A O 1
ATOM 1414 N N . ILE A 1 174 ? 4.953 7.730 18.467 1.00 96.62 174 ILE A N 1
ATOM 1415 C CA . ILE A 1 174 ? 4.191 8.304 17.349 1.00 96.62 174 ILE A CA 1
ATOM 1416 C C . ILE A 1 174 ? 5.057 9.289 16.555 1.00 96.62 174 ILE A C 1
ATOM 1418 O O . ILE A 1 174 ? 5.030 9.269 15.323 1.00 96.62 174 ILE A O 1
ATOM 1422 N N . GLU A 1 175 ? 5.841 10.124 17.235 1.00 96.50 175 GLU A N 1
ATOM 1423 C CA . GLU A 1 175 ? 6.767 11.064 16.599 1.00 96.50 175 GLU A CA 1
ATOM 1424 C C . GLU A 1 175 ? 7.828 10.337 15.771 1.00 96.50 175 GLU A C 1
ATOM 1426 O O . GLU A 1 175 ? 8.044 10.678 14.605 1.00 96.50 175 GLU A O 1
ATOM 1431 N N . GLU A 1 176 ? 8.432 9.283 16.324 1.00 95.88 176 GLU A N 1
ATOM 1432 C CA . GLU A 1 176 ? 9.417 8.485 15.597 1.00 95.88 176 GLU A CA 1
ATOM 1433 C C . GLU A 1 176 ? 8.791 7.792 14.379 1.00 95.88 176 GLU A C 1
ATOM 1435 O O . GLU A 1 176 ? 9.360 7.809 13.287 1.00 95.88 176 GLU A O 1
ATOM 1440 N N . GLN A 1 177 ? 7.570 7.261 14.508 1.00 94.00 177 GLN A N 1
ATOM 1441 C CA . GLN A 1 177 ? 6.854 6.676 13.373 1.00 94.00 177 GLN A CA 1
ATOM 1442 C C . GLN A 1 177 ? 6.600 7.708 12.262 1.00 94.00 177 GLN A C 1
ATOM 1444 O O . GLN A 1 177 ? 6.764 7.385 11.084 1.00 94.00 177 GLN A O 1
ATOM 1449 N N . ARG A 1 178 ? 6.234 8.949 12.612 1.00 94.81 178 ARG A N 1
ATOM 1450 C CA . ARG A 1 178 ? 6.058 10.048 11.645 1.00 94.81 178 ARG A CA 1
ATOM 1451 C C . ARG A 1 178 ? 7.368 10.415 10.960 1.00 94.81 178 ARG A C 1
ATOM 1453 O O . ARG A 1 178 ? 7.384 10.596 9.744 1.00 94.81 178 ARG A O 1
ATOM 1460 N N . ARG A 1 179 ? 8.467 10.474 11.715 1.00 96.75 179 ARG A N 1
ATOM 1461 C CA . ARG A 1 179 ? 9.804 10.745 11.178 1.00 96.75 179 ARG A CA 1
ATOM 1462 C C . ARG A 1 179 ? 10.239 9.678 10.175 1.00 96.75 179 ARG A C 1
ATOM 1464 O O . ARG A 1 179 ? 10.717 10.021 9.097 1.00 96.75 179 ARG A O 1
ATOM 1471 N N . ILE A 1 180 ? 10.046 8.400 10.506 1.00 95.38 180 ILE A N 1
ATOM 1472 C CA . ILE A 1 180 ? 10.371 7.280 9.613 1.00 95.38 180 ILE A CA 1
ATOM 1473 C C . ILE A 1 180 ? 9.564 7.373 8.315 1.00 95.38 180 ILE A C 1
ATOM 1475 O O . ILE A 1 180 ? 10.135 7.231 7.236 1.00 95.38 180 ILE A O 1
ATOM 1479 N N . VAL A 1 181 ? 8.255 7.636 8.403 1.00 95.00 181 VAL A N 1
ATOM 1480 C CA . VAL A 1 181 ? 7.391 7.773 7.217 1.00 95.00 181 VAL A CA 1
ATOM 1481 C C . VAL A 1 181 ? 7.857 8.926 6.328 1.00 95.00 181 VAL A C 1
ATOM 1483 O O . VAL A 1 181 ? 8.013 8.721 5.130 1.00 95.00 181 VAL A O 1
ATOM 1486 N N . ALA A 1 182 ? 8.187 10.086 6.902 1.00 96.06 182 ALA A N 1
ATOM 1487 C CA . ALA A 1 182 ? 8.682 11.229 6.133 1.00 96.06 182 ALA A CA 1
ATOM 1488 C C . ALA A 1 182 ? 9.980 10.915 5.362 1.00 96.06 182 ALA A C 1
ATOM 1490 O O . ALA A 1 182 ? 10.104 11.272 4.192 1.00 96.06 182 ALA A O 1
ATOM 1491 N N . ILE A 1 183 ? 10.926 10.205 5.992 1.00 97.38 183 ILE A N 1
ATOM 1492 C CA . ILE A 1 183 ? 12.177 9.778 5.339 1.00 97.38 183 ILE A CA 1
ATOM 1493 C C . ILE A 1 183 ? 11.889 8.797 4.194 1.00 97.38 183 ILE A C 1
ATOM 1495 O O . ILE A 1 183 ? 12.512 8.878 3.134 1.00 97.38 183 ILE A O 1
ATOM 1499 N N . LEU A 1 184 ? 10.957 7.861 4.395 1.00 96.88 184 LEU A N 1
ATOM 1500 C CA . LEU A 1 184 ? 10.572 6.903 3.359 1.00 96.88 184 LEU A CA 1
ATOM 1501 C C . LEU A 1 184 ? 9.904 7.597 2.168 1.00 96.88 184 LEU A C 1
ATOM 1503 O O . LEU A 1 184 ? 10.263 7.300 1.030 1.00 96.88 184 LEU A O 1
ATOM 1507 N N . ASP A 1 185 ? 8.992 8.537 2.412 1.00 96.62 185 ASP A N 1
ATOM 1508 C CA . ASP A 1 185 ? 8.310 9.290 1.355 1.00 96.62 185 ASP A CA 1
ATOM 1509 C C . ASP A 1 185 ? 9.304 10.113 0.518 1.00 96.62 185 ASP A C 1
ATOM 1511 O O . ASP A 1 185 ? 9.243 10.097 -0.714 1.00 96.62 185 ASP A O 1
ATOM 1515 N N . GLU A 1 186 ? 10.276 10.769 1.163 1.00 97.44 186 GLU A N 1
ATOM 1516 C CA . GLU A 1 186 ? 11.356 11.483 0.471 1.00 97.44 186 GLU A CA 1
ATOM 1517 C C . GLU A 1 186 ? 12.200 10.532 -0.393 1.00 97.44 186 GLU A C 1
ATOM 1519 O O . GLU A 1 186 ? 12.481 10.821 -1.562 1.00 97.44 186 GLU A O 1
ATOM 1524 N N . ALA A 1 187 ? 12.567 9.367 0.150 1.00 97.50 187 ALA A N 1
ATOM 1525 C CA . ALA A 1 187 ? 13.348 8.369 -0.570 1.00 97.50 187 ALA A CA 1
ATOM 1526 C C . ALA A 1 187 ? 12.596 7.818 -1.794 1.00 97.50 187 ALA A C 1
ATOM 1528 O O . ALA A 1 187 ? 13.182 7.704 -2.875 1.00 97.50 187 ALA A O 1
ATOM 1529 N N . PHE A 1 188 ? 11.300 7.514 -1.663 1.00 97.25 188 PHE A N 1
ATOM 1530 C CA . PHE A 1 188 ? 10.484 7.048 -2.786 1.00 97.25 188 PHE A CA 1
ATOM 1531 C C . PHE A 1 188 ? 10.328 8.125 -3.864 1.00 97.25 188 PHE A C 1
ATOM 1533 O O . PHE A 1 188 ? 10.541 7.833 -5.042 1.00 97.25 188 PHE A O 1
ATOM 1540 N N . ALA A 1 189 ? 10.086 9.382 -3.481 1.00 97.50 189 ALA A N 1
ATOM 1541 C CA . ALA A 1 189 ? 10.018 10.494 -4.429 1.00 97.50 189 ALA A CA 1
ATOM 1542 C C . ALA A 1 189 ? 11.341 10.693 -5.197 1.00 97.50 189 ALA A C 1
ATOM 1544 O O . ALA A 1 189 ? 11.339 10.942 -6.408 1.00 97.50 189 ALA A O 1
ATOM 1545 N N . ALA A 1 190 ? 12.485 10.546 -4.520 1.00 97.31 190 ALA A N 1
ATOM 1546 C CA . ALA A 1 190 ? 13.799 10.613 -5.156 1.00 97.31 190 ALA A CA 1
ATOM 1547 C C . ALA A 1 190 ? 14.022 9.463 -6.157 1.00 97.31 190 ALA A C 1
ATOM 1549 O O . ALA A 1 190 ? 14.529 9.700 -7.258 1.00 97.31 190 ALA A O 1
ATOM 1550 N N . ILE A 1 191 ? 13.609 8.238 -5.811 1.00 97.06 191 ILE A N 1
ATOM 1551 C CA . ILE A 1 191 ? 13.693 7.064 -6.694 1.00 97.06 191 ILE A CA 1
ATOM 1552 C C . ILE A 1 191 ? 12.832 7.257 -7.945 1.00 97.06 191 ILE A C 1
ATOM 1554 O O . ILE A 1 191 ? 13.304 7.001 -9.056 1.00 97.06 191 ILE A O 1
ATOM 1558 N N . ASP A 1 192 ? 11.598 7.728 -7.793 1.00 97.62 192 ASP A N 1
ATOM 1559 C CA . ASP A 1 192 ? 10.692 7.935 -8.924 1.00 97.62 192 ASP A CA 1
ATOM 1560 C C . ASP A 1 192 ? 11.220 9.016 -9.874 1.00 97.62 192 ASP A C 1
ATOM 1562 O O . ASP A 1 192 ? 11.239 8.828 -11.095 1.00 97.62 192 ASP A O 1
ATOM 1566 N N . LYS A 1 193 ? 11.768 10.106 -9.324 1.00 97.56 193 LYS A N 1
ATOM 1567 C CA . LYS A 1 193 ? 12.446 11.143 -10.112 1.00 97.56 193 LYS A CA 1
ATOM 1568 C C . LYS A 1 193 ? 13.669 10.597 -10.851 1.00 97.56 193 LYS A C 1
ATOM 1570 O O . LYS A 1 193 ? 13.878 10.934 -12.017 1.00 97.56 193 LYS A O 1
ATOM 1575 N N . ALA A 1 194 ? 14.480 9.763 -10.198 1.00 96.44 194 ALA A N 1
ATOM 1576 C CA . ALA A 1 194 ? 15.648 9.150 -10.823 1.00 96.44 194 ALA A CA 1
ATOM 1577 C C . ALA A 1 194 ? 15.243 8.249 -11.999 1.00 96.44 194 ALA A C 1
ATOM 1579 O O . ALA A 1 194 ? 15.791 8.402 -13.089 1.00 96.44 194 ALA A O 1
ATOM 1580 N N . LYS A 1 195 ? 14.230 7.390 -11.823 1.00 96.69 195 LYS A N 1
ATOM 1581 C CA . LYS A 1 195 ? 13.694 6.533 -12.894 1.00 96.69 195 LYS A CA 1
ATOM 1582 C C . LYS A 1 195 ? 13.188 7.348 -14.083 1.00 96.69 195 LYS A C 1
ATOM 1584 O O . LYS A 1 195 ? 13.556 7.053 -15.217 1.00 96.69 195 LYS A O 1
ATOM 1589 N N . ALA A 1 196 ? 12.398 8.392 -13.828 1.00 96.38 196 ALA A N 1
ATOM 1590 C CA . ALA A 1 196 ? 11.873 9.259 -14.881 1.00 96.38 196 ALA A CA 1
ATOM 1591 C C . ALA A 1 196 ? 12.995 9.954 -15.674 1.00 96.38 196 ALA A C 1
ATOM 1593 O O . ALA A 1 196 ? 12.944 10.023 -16.902 1.00 96.38 196 ALA A O 1
ATOM 1594 N N . ASN A 1 197 ? 14.041 10.426 -14.987 1.00 95.94 197 ASN A N 1
ATOM 1595 C CA . ASN A 1 197 ? 15.207 11.021 -15.637 1.00 95.94 197 ASN A CA 1
ATOM 1596 C C . ASN A 1 197 ? 15.998 9.998 -16.462 1.00 95.94 197 ASN A C 1
ATOM 1598 O O . ASN A 1 197 ? 16.435 10.322 -17.564 1.00 95.94 197 ASN A O 1
ATOM 1602 N N . THR A 1 198 ? 16.179 8.774 -15.961 1.00 94.56 198 THR A N 1
ATOM 1603 C CA . THR A 1 198 ? 16.868 7.705 -16.696 1.00 94.56 198 THR A CA 1
ATOM 1604 C C . THR A 1 198 ? 16.116 7.327 -17.968 1.00 94.56 198 THR A C 1
ATOM 1606 O O . THR A 1 198 ? 16.739 7.260 -19.024 1.00 94.56 198 THR A O 1
ATOM 1609 N N . GLU A 1 199 ? 14.795 7.158 -17.899 1.00 94.81 199 GLU A N 1
ATOM 1610 C CA . GLU A 1 199 ? 13.973 6.849 -19.076 1.00 94.81 199 GLU A CA 1
ATOM 1611 C C . GLU A 1 199 ? 14.067 7.965 -20.123 1.00 94.81 199 GLU A C 1
ATOM 1613 O O . GLU A 1 199 ? 14.359 7.720 -21.294 1.00 94.81 199 GLU A O 1
ATOM 1618 N N . LYS A 1 200 ? 13.932 9.222 -19.683 1.00 94.44 200 LYS A N 1
ATOM 1619 C CA . LYS A 1 200 ? 14.089 10.384 -20.561 1.00 94.44 200 LYS A CA 1
ATOM 1620 C C . LYS A 1 200 ? 15.481 10.446 -21.195 1.00 94.44 200 LYS A C 1
ATOM 1622 O O . LYS A 1 200 ? 15.597 10.759 -22.374 1.00 94.44 200 LYS A O 1
ATOM 1627 N N . ASN A 1 201 ? 16.539 10.146 -20.444 1.00 94.00 201 ASN A N 1
ATOM 1628 C CA . ASN A 1 201 ? 17.902 10.136 -20.974 1.00 94.00 201 ASN A CA 1
ATOM 1629 C C . ASN A 1 201 ? 18.110 9.035 -22.020 1.00 94.00 201 ASN A C 1
ATOM 1631 O O . ASN A 1 201 ? 18.773 9.289 -23.023 1.00 94.00 201 ASN A O 1
ATOM 1635 N N . ILE A 1 202 ? 17.535 7.845 -21.821 1.00 92.81 202 ILE A N 1
ATOM 1636 C CA . ILE A 1 202 ? 17.575 6.760 -22.814 1.00 92.81 202 ILE A CA 1
ATOM 1637 C C . ILE A 1 202 ? 16.867 7.197 -24.097 1.00 92.81 202 ILE A C 1
ATOM 1639 O O . ILE A 1 202 ? 17.415 7.025 -25.186 1.00 92.81 202 ILE A O 1
ATOM 1643 N N . GLN A 1 203 ? 15.682 7.797 -23.973 1.00 90.38 203 GLN A N 1
ATOM 1644 C CA . GLN A 1 203 ? 14.933 8.294 -25.123 1.00 90.38 203 GLN A CA 1
ATOM 1645 C C . GLN A 1 203 ? 15.702 9.394 -25.867 1.00 90.38 203 GLN A C 1
ATOM 1647 O O . GLN A 1 203 ? 15.902 9.287 -27.073 1.00 90.38 203 GLN A O 1
ATOM 1652 N N . ASN A 1 204 ? 16.222 10.394 -25.150 1.00 89.50 204 ASN A N 1
ATOM 1653 C CA . ASN A 1 204 ? 17.029 11.465 -25.737 1.00 89.50 204 ASN A CA 1
ATOM 1654 C C . ASN A 1 204 ? 18.280 10.926 -26.451 1.00 89.50 204 ASN A C 1
ATOM 1656 O O . ASN A 1 204 ? 18.652 11.432 -27.506 1.00 89.50 204 ASN A O 1
ATOM 1660 N N . ALA A 1 205 ? 18.948 9.915 -25.883 1.00 85.44 205 ALA A N 1
ATOM 1661 C CA . ALA A 1 205 ? 20.124 9.303 -26.495 1.00 85.44 205 ALA A CA 1
ATOM 1662 C C . ALA A 1 205 ? 19.776 8.583 -27.807 1.00 85.44 205 ALA A C 1
ATOM 1664 O O . ALA A 1 205 ? 20.520 8.706 -28.780 1.00 85.44 205 ALA A O 1
ATOM 1665 N N . ARG A 1 206 ? 18.636 7.878 -27.852 1.00 82.06 206 ARG A N 1
ATOM 1666 C CA . ARG A 1 206 ? 18.118 7.251 -29.078 1.00 82.06 206 ARG A CA 1
ATOM 1667 C C . ARG A 1 206 ? 17.768 8.294 -30.134 1.00 82.06 206 ARG A C 1
ATOM 1669 O O . ARG A 1 206 ? 18.268 8.212 -31.247 1.00 82.06 206 ARG A O 1
ATOM 1676 N N . GLU A 1 207 ? 16.999 9.317 -29.765 1.00 86.00 207 GLU A N 1
ATOM 1677 C CA . GLU A 1 207 ? 16.612 10.396 -30.684 1.00 86.00 207 GLU A CA 1
ATOM 1678 C C . GLU A 1 207 ? 17.822 11.145 -31.250 1.00 86.00 207 GLU A C 1
ATOM 1680 O O . GLU A 1 207 ? 17.856 11.466 -32.438 1.00 86.00 207 GLU A O 1
ATOM 1685 N N . LEU A 1 208 ? 18.838 11.404 -30.419 1.00 86.75 208 LEU A N 1
ATOM 1686 C CA . LEU A 1 208 ? 20.082 12.029 -30.860 1.00 86.75 208 LEU A CA 1
ATOM 1687 C C . LEU A 1 208 ? 20.815 11.149 -31.879 1.00 86.75 208 LEU A C 1
ATOM 1689 O O . LEU A 1 208 ? 21.277 11.661 -32.899 1.00 86.75 208 LEU A O 1
ATOM 1693 N N . PHE A 1 209 ? 20.915 9.846 -31.610 1.00 81.12 209 PHE A N 1
ATOM 1694 C CA . PHE A 1 209 ? 21.563 8.891 -32.506 1.00 81.12 209 PHE A CA 1
ATOM 1695 C C . PHE A 1 209 ? 20.832 8.796 -33.851 1.00 81.12 209 PHE A C 1
ATOM 1697 O O . PHE A 1 209 ? 21.458 8.954 -34.900 1.00 81.12 209 PHE A O 1
ATOM 1704 N N . ASP A 1 210 ? 19.507 8.645 -33.823 1.00 80.06 210 ASP A N 1
ATOM 1705 C CA . ASP A 1 210 ? 18.673 8.572 -35.024 1.00 80.06 210 ASP A CA 1
ATOM 1706 C C . ASP A 1 210 ? 18.744 9.873 -35.837 1.00 80.06 210 ASP A C 1
ATOM 1708 O O . ASP A 1 210 ? 18.885 9.845 -37.059 1.00 80.06 210 ASP A O 1
ATOM 1712 N N . SER A 1 211 ? 18.700 11.033 -35.173 1.00 84.06 211 SER A N 1
ATOM 1713 C CA . SER A 1 211 ? 18.842 12.345 -35.818 1.00 84.06 211 SER A CA 1
ATOM 1714 C C . SER A 1 211 ? 20.204 12.505 -36.496 1.00 84.06 211 SER A C 1
ATOM 1716 O O . SER A 1 211 ? 20.288 12.965 -37.639 1.00 84.06 211 SER A O 1
ATOM 1718 N N . TYR A 1 212 ? 21.277 12.079 -35.826 1.00 82.56 212 TYR A N 1
ATOM 1719 C CA . TYR A 1 212 ? 22.628 12.146 -36.370 1.00 82.56 212 TYR A CA 1
ATOM 1720 C C . TYR A 1 212 ? 22.803 11.226 -37.587 1.00 82.56 212 TYR A C 1
ATOM 1722 O O . TYR A 1 212 ? 23.298 11.677 -38.622 1.00 82.56 212 TYR A O 1
ATOM 1730 N N . LEU A 1 213 ? 22.331 9.975 -37.507 1.00 79.19 213 LEU A N 1
ATOM 1731 C CA . LEU A 1 213 ? 22.337 9.044 -38.640 1.00 79.19 213 LEU A CA 1
ATOM 1732 C C . LEU A 1 213 ? 21.526 9.585 -39.822 1.00 79.19 213 LEU A C 1
ATOM 1734 O O . LEU A 1 213 ? 22.022 9.615 -40.950 1.00 79.19 213 LEU A O 1
ATOM 1738 N N . ASN A 1 214 ? 20.309 10.070 -39.570 1.00 79.75 214 ASN A N 1
ATOM 1739 C CA . ASN A 1 214 ? 19.461 10.650 -40.608 1.00 79.75 214 ASN A CA 1
ATOM 1740 C C . ASN A 1 214 ? 20.122 11.855 -41.285 1.00 79.75 214 ASN A C 1
ATOM 1742 O O . ASN A 1 214 ? 20.006 12.006 -42.503 1.00 79.75 214 ASN A O 1
ATOM 1746 N N . ASN A 1 215 ? 20.838 12.697 -40.533 1.00 82.88 215 ASN A N 1
ATOM 1747 C CA . ASN A 1 215 ? 21.571 13.828 -41.096 1.00 82.88 215 ASN A CA 1
ATOM 1748 C C . ASN A 1 215 ? 22.691 13.361 -42.037 1.00 82.88 215 ASN A C 1
ATOM 1750 O O . ASN A 1 215 ? 22.752 13.831 -43.173 1.00 82.88 215 ASN A O 1
ATOM 1754 N N . ILE A 1 216 ? 23.507 12.391 -41.607 1.00 81.75 216 ILE A N 1
ATOM 1755 C CA . ILE A 1 216 ? 24.584 11.818 -42.429 1.00 81.75 216 ILE A CA 1
ATOM 1756 C C . ILE A 1 216 ? 24.037 11.283 -43.760 1.00 81.75 216 ILE A C 1
ATOM 1758 O O . ILE A 1 216 ? 24.599 11.567 -44.817 1.00 81.75 216 ILE A O 1
ATOM 1762 N N . PHE A 1 217 ? 22.930 10.536 -43.732 1.00 76.38 217 PHE A N 1
ATOM 1763 C CA . PHE A 1 217 ? 22.369 9.942 -44.950 1.00 76.38 217 PHE A CA 1
ATOM 1764 C C . PHE A 1 217 ? 21.587 10.933 -45.822 1.00 76.38 217 PHE A C 1
ATOM 1766 O O . PHE A 1 217 ? 21.528 10.752 -47.040 1.00 76.38 217 PHE A O 1
ATOM 1773 N N . SER A 1 218 ? 21.015 11.986 -45.234 1.00 81.56 218 SER A N 1
ATOM 1774 C CA . SER A 1 218 ? 20.305 13.035 -45.982 1.00 81.56 218 SER A CA 1
ATOM 1775 C C . SER A 1 218 ? 21.257 14.038 -46.637 1.00 81.56 218 SER A C 1
ATOM 1777 O O . SER A 1 218 ? 20.928 14.591 -47.685 1.00 81.56 218 SER A O 1
ATOM 1779 N N . ASN A 1 219 ? 22.441 14.242 -46.052 1.00 81.25 219 ASN A N 1
ATOM 1780 C CA . ASN A 1 219 ? 23.471 15.163 -46.532 1.00 81.25 219 ASN A CA 1
ATOM 1781 C C . ASN A 1 219 ? 24.792 14.415 -46.793 1.00 81.25 219 ASN A C 1
ATOM 1783 O O . ASN A 1 219 ? 25.774 14.640 -46.081 1.00 81.25 219 ASN A O 1
ATOM 1787 N N . PRO A 1 220 ? 24.836 13.516 -47.794 1.00 79.50 220 PRO A N 1
ATOM 1788 C CA . PRO A 1 220 ? 26.051 12.776 -48.106 1.00 79.50 220 PRO A CA 1
ATOM 1789 C C . PRO A 1 220 ? 27.177 13.738 -48.507 1.00 79.50 220 PRO A C 1
ATOM 1791 O O . PRO A 1 220 ? 26.933 14.756 -49.164 1.00 79.50 220 PRO A O 1
ATOM 1794 N N . ALA A 1 221 ? 28.414 13.413 -48.129 1.00 80.06 221 ALA A N 1
ATOM 1795 C CA . ALA A 1 221 ? 29.565 14.221 -48.513 1.00 80.06 221 ALA A CA 1
ATOM 1796 C C . ALA A 1 221 ? 29.747 14.222 -50.050 1.00 80.06 221 ALA A C 1
ATOM 1798 O O . ALA A 1 221 ? 29.319 13.278 -50.721 1.00 80.06 221 ALA A O 1
ATOM 1799 N N . PRO A 1 222 ? 30.357 15.270 -50.640 1.00 81.06 222 PRO A N 1
ATOM 1800 C CA . PRO A 1 222 ? 30.439 15.422 -52.098 1.00 81.06 222 PRO A CA 1
ATOM 1801 C C . PRO A 1 222 ? 31.158 14.275 -52.827 1.00 81.06 222 PRO A C 1
ATOM 1803 O O . PRO A 1 222 ? 30.965 14.095 -54.026 1.00 81.06 222 PRO A O 1
ATOM 1806 N N . ASP A 1 223 ? 31.996 13.527 -52.114 1.00 85.62 223 ASP A N 1
ATOM 1807 C CA . ASP A 1 223 ? 32.793 12.393 -52.581 1.00 85.62 223 ASP A CA 1
ATOM 1808 C C . ASP A 1 223 ? 32.093 11.031 -52.412 1.00 85.62 223 ASP A C 1
ATOM 1810 O O . ASP A 1 223 ? 32.646 10.001 -52.796 1.00 85.62 223 ASP A O 1
ATOM 1814 N N . TRP A 1 224 ? 30.874 10.996 -51.864 1.00 84.94 224 TRP A N 1
ATOM 1815 C CA . TRP A 1 224 ? 30.120 9.753 -51.713 1.00 84.94 224 TRP A CA 1
ATOM 1816 C C . TRP A 1 224 ? 29.604 9.233 -53.059 1.00 84.94 224 TRP A C 1
ATOM 1818 O O . TRP A 1 224 ? 28.779 9.858 -53.729 1.00 84.94 224 TRP A O 1
ATOM 1828 N N . GLU A 1 225 ? 30.022 8.022 -53.424 1.00 83.12 225 GLU A N 1
ATOM 1829 C CA . GLU A 1 225 ? 29.500 7.318 -54.595 1.00 83.12 225 GLU A CA 1
ATOM 1830 C C . GLU A 1 225 ? 28.193 6.578 -54.276 1.00 83.12 225 GLU A C 1
ATOM 1832 O O . GLU A 1 225 ? 28.093 5.833 -53.300 1.00 83.12 225 GLU A O 1
ATOM 1837 N N . ARG A 1 226 ? 27.192 6.696 -55.157 1.00 84.31 226 ARG A N 1
ATOM 1838 C CA . ARG A 1 226 ? 25.995 5.843 -55.111 1.00 84.31 226 ARG A CA 1
ATOM 1839 C C . ARG A 1 226 ? 26.252 4.557 -55.887 1.00 84.31 226 ARG A C 1
ATOM 1841 O O . ARG A 1 226 ? 26.479 4.598 -57.093 1.00 84.31 226 ARG A O 1
ATOM 1848 N N . ARG A 1 227 ? 26.166 3.414 -55.205 1.00 85.31 227 ARG A N 1
ATOM 1849 C CA . ARG A 1 227 ? 26.342 2.079 -55.792 1.00 85.31 227 ARG A CA 1
ATOM 1850 C C . ARG A 1 227 ? 25.157 1.175 -55.446 1.00 85.31 227 ARG A C 1
ATOM 1852 O O . ARG A 1 227 ? 24.691 1.213 -54.306 1.00 85.31 227 ARG A O 1
ATOM 1859 N N . PRO A 1 228 ? 24.664 0.345 -56.380 1.00 86.25 228 PRO A N 1
ATOM 1860 C CA . PRO A 1 228 ? 23.749 -0.739 -56.045 1.00 86.25 228 PRO A CA 1
ATOM 1861 C C . PRO A 1 228 ? 24.381 -1.676 -55.011 1.00 86.25 228 PRO A C 1
ATOM 1863 O O . PRO A 1 228 ? 25.538 -2.065 -55.151 1.00 86.25 228 PRO A O 1
ATOM 1866 N N . ILE A 1 229 ? 23.613 -2.105 -54.005 1.00 83.56 229 ILE A N 1
ATOM 1867 C CA . ILE A 1 229 ? 24.124 -2.990 -52.943 1.00 83.56 229 ILE A CA 1
ATOM 1868 C C . ILE A 1 229 ? 24.741 -4.286 -53.494 1.00 83.56 229 ILE A C 1
ATOM 1870 O O . ILE A 1 229 ? 25.707 -4.788 -52.937 1.00 83.56 229 ILE A O 1
ATOM 1874 N N . GLY A 1 230 ? 24.234 -4.799 -54.620 1.00 85.62 230 GLY A N 1
ATOM 1875 C CA . GLY A 1 230 ? 24.766 -5.999 -55.274 1.00 85.62 230 GLY A CA 1
ATOM 1876 C C . GLY A 1 230 ? 26.145 -5.828 -55.929 1.00 85.62 230 GLY A C 1
ATOM 1877 O O . GLY A 1 230 ? 26.765 -6.831 -56.260 1.00 85.62 230 GLY A O 1
ATOM 1878 N N . GLU A 1 231 ? 26.634 -4.595 -56.113 1.00 88.88 231 GLU A N 1
ATOM 1879 C CA . GLU A 1 231 ? 28.001 -4.334 -56.599 1.00 88.88 231 GLU A CA 1
ATOM 1880 C C . GLU A 1 231 ? 29.040 -4.363 -55.470 1.00 88.88 231 GLU A C 1
ATOM 1882 O O . GLU A 1 231 ? 30.216 -4.614 -55.722 1.00 88.88 231 GLU A O 1
ATOM 1887 N N . ILE A 1 232 ? 28.617 -4.089 -54.232 1.00 88.06 232 ILE A N 1
ATOM 1888 C CA . ILE A 1 232 ? 29.500 -3.916 -53.065 1.00 88.06 232 ILE A CA 1
ATOM 1889 C C . ILE A 1 232 ? 29.306 -4.992 -51.992 1.00 88.06 232 ILE A C 1
ATOM 1891 O O . ILE A 1 232 ? 30.147 -5.128 -51.106 1.00 88.06 232 ILE A O 1
ATOM 1895 N N . CYS A 1 233 ? 28.227 -5.771 -52.082 1.00 90.12 233 CYS A N 1
ATOM 1896 C CA . CYS A 1 233 ? 27.907 -6.867 -51.180 1.00 90.12 233 CYS A CA 1
ATOM 1897 C C . CYS A 1 233 ? 27.492 -8.116 -51.962 1.00 90.12 233 CYS A C 1
ATOM 1899 O O . CYS A 1 233 ? 26.829 -8.035 -52.997 1.00 90.12 233 CYS A O 1
ATOM 1901 N N . ALA A 1 234 ? 27.788 -9.289 -51.406 1.00 92.44 234 ALA A N 1
ATOM 1902 C CA . ALA A 1 234 ? 27.268 -10.551 -51.914 1.00 92.44 234 ALA A CA 1
ATOM 1903 C C . ALA A 1 234 ? 25.944 -10.903 -51.221 1.00 92.44 234 ALA A C 1
ATOM 1905 O O . ALA A 1 234 ? 25.842 -10.898 -49.994 1.00 92.44 234 ALA A O 1
ATOM 1906 N N . LEU A 1 235 ? 24.923 -11.243 -52.007 1.00 92.62 235 LEU A N 1
ATOM 1907 C CA . LEU A 1 235 ? 23.659 -11.758 -51.487 1.00 92.62 235 LEU A CA 1
ATOM 1908 C C . LEU A 1 235 ? 23.704 -13.280 -51.438 1.00 92.62 235 LEU A C 1
ATOM 1910 O O . LEU A 1 235 ? 23.981 -13.937 -52.442 1.00 92.62 235 LEU A O 1
ATOM 1914 N N . LYS A 1 236 ? 23.377 -13.848 -50.279 1.00 94.31 236 LYS A N 1
ATOM 1915 C CA . LYS A 1 236 ? 23.357 -15.294 -50.077 1.00 94.31 236 LYS A CA 1
ATOM 1916 C C . LYS A 1 236 ? 22.033 -15.731 -49.482 1.00 94.31 236 LYS A C 1
ATOM 1918 O O . LYS A 1 236 ? 21.665 -15.360 -48.372 1.00 94.31 236 LYS A O 1
ATOM 1923 N N . SER A 1 237 ? 21.312 -16.562 -50.226 1.00 94.88 237 SER A N 1
ATOM 1924 C CA . SER A 1 237 ? 20.151 -17.262 -49.686 1.00 94.88 237 SER A CA 1
ATOM 1925 C C . SER A 1 237 ? 20.596 -18.233 -48.598 1.00 94.88 237 SER A C 1
ATOM 1927 O O . SER A 1 237 ? 21.566 -18.962 -48.800 1.00 94.88 237 SER A O 1
ATOM 1929 N N . GLY A 1 238 ? 19.827 -18.329 -47.512 1.00 93.44 238 GLY A N 1
ATOM 1930 C CA . GLY A 1 238 ? 19.925 -19.480 -46.621 1.00 93.44 238 GLY A CA 1
ATOM 1931 C C . GLY A 1 238 ? 19.614 -20.789 -47.353 1.00 93.44 238 GLY A C 1
ATOM 1932 O O . GLY A 1 238 ? 19.182 -20.786 -48.513 1.00 93.44 238 GLY A O 1
ATOM 1933 N N . THR A 1 239 ? 19.854 -21.914 -46.685 1.00 93.56 239 THR A N 1
ATOM 1934 C CA . THR A 1 239 ? 19.758 -23.266 -47.248 1.00 93.56 239 THR A CA 1
ATOM 1935 C C . THR A 1 239 ? 18.925 -24.179 -46.346 1.00 93.56 239 THR A C 1
ATOM 1937 O O . THR A 1 239 ? 18.757 -23.924 -45.149 1.00 93.56 239 THR A O 1
ATOM 1940 N N . THR A 1 240 ? 18.367 -25.248 -46.913 1.00 91.69 240 THR A N 1
ATOM 1941 C CA . THR A 1 240 ? 17.729 -26.301 -46.112 1.00 91.69 240 THR A CA 1
ATOM 1942 C C . THR A 1 240 ? 18.766 -27.344 -45.748 1.00 91.69 240 THR A C 1
ATOM 1944 O O . THR A 1 240 ? 19.433 -27.892 -46.623 1.00 91.69 240 THR A O 1
ATOM 1947 N N . ILE A 1 241 ? 18.852 -27.636 -44.454 1.00 90.88 241 ILE A N 1
ATOM 1948 C CA . ILE A 1 241 ? 19.649 -28.733 -43.917 1.00 90.88 241 ILE A CA 1
ATOM 1949 C C . ILE A 1 241 ? 18.720 -29.927 -43.640 1.00 90.88 241 ILE A C 1
ATOM 1951 O O . ILE A 1 241 ? 17.599 -29.718 -43.165 1.00 90.88 241 ILE A O 1
ATOM 1955 N N . PRO A 1 242 ? 19.131 -31.176 -43.935 1.00 92.31 242 PRO A N 1
ATOM 1956 C CA . PRO A 1 242 ? 18.377 -32.361 -43.547 1.00 92.31 242 PRO A CA 1
ATOM 1957 C C . PRO A 1 242 ? 18.097 -32.388 -42.044 1.00 92.31 242 PRO A C 1
ATOM 1959 O O . PRO A 1 242 ? 18.993 -32.187 -41.228 1.00 92.31 242 PRO A O 1
ATOM 1962 N N . LYS A 1 243 ? 16.858 -32.719 -41.670 1.00 90.56 243 LYS A N 1
ATOM 1963 C CA . LYS A 1 243 ? 16.419 -32.739 -40.265 1.00 90.56 243 LYS A CA 1
ATOM 1964 C C . LYS A 1 243 ? 17.255 -33.672 -39.378 1.00 90.56 243 LYS A C 1
ATOM 1966 O O . LYS A 1 243 ? 17.350 -33.436 -38.182 1.00 90.56 243 LYS A O 1
ATOM 1971 N N . SER A 1 244 ? 17.870 -34.705 -39.955 1.00 93.44 244 SER A N 1
ATOM 1972 C CA . SER A 1 244 ? 18.777 -35.626 -39.258 1.00 93.44 244 SER A CA 1
ATOM 1973 C C . SER A 1 244 ? 20.075 -34.974 -38.771 1.00 93.44 244 SER A C 1
ATOM 1975 O O . SER A 1 244 ? 20.709 -35.520 -37.875 1.00 93.44 244 SER A O 1
ATOM 1977 N N . LEU A 1 245 ? 20.476 -33.840 -39.354 1.00 92.88 245 LEU A N 1
ATOM 1978 C CA . LEU A 1 245 ? 21.673 -33.093 -38.960 1.00 92.88 245 LEU A CA 1
ATOM 1979 C C . LEU A 1 245 ? 21.360 -31.966 -37.962 1.00 92.88 245 LEU A C 1
ATOM 1981 O O . LEU A 1 245 ? 22.277 -31.423 -37.354 1.00 92.88 245 LEU A O 1
ATOM 1985 N N . GLU A 1 246 ? 20.083 -31.607 -37.774 1.00 94.25 246 GLU A N 1
ATOM 1986 C CA . GLU A 1 246 ? 19.675 -30.584 -36.808 1.00 94.25 246 GLU A CA 1
ATOM 1987 C C . GLU A 1 246 ? 19.804 -31.112 -35.371 1.00 94.25 246 GLU A C 1
ATOM 1989 O O . GLU A 1 246 ? 19.135 -32.071 -34.980 1.00 94.25 246 GLU A O 1
ATOM 1994 N N . ARG A 1 247 ? 20.616 -30.442 -34.552 1.00 93.88 247 ARG A N 1
ATOM 1995 C CA . ARG A 1 247 ? 20.842 -30.784 -33.142 1.00 93.88 247 ARG A CA 1
ATOM 1996 C C . ARG A 1 247 ? 20.433 -29.649 -32.215 1.00 93.88 247 ARG A C 1
ATOM 1998 O O . ARG A 1 247 ? 20.284 -28.509 -32.641 1.00 93.88 247 ARG A O 1
ATOM 2005 N N . GLN A 1 248 ? 20.276 -29.955 -30.929 1.00 92.25 248 GLN A N 1
ATOM 2006 C CA . GLN A 1 248 ? 20.088 -28.937 -29.884 1.00 92.25 248 GLN A CA 1
ATOM 2007 C C . GLN A 1 248 ? 21.406 -28.248 -29.482 1.00 92.25 248 GLN A C 1
ATOM 2009 O O . GLN A 1 248 ? 21.371 -27.194 -28.860 1.00 92.25 248 GLN A O 1
ATOM 2014 N N . SER A 1 249 ? 22.553 -28.818 -29.861 1.00 92.38 249 SER A N 1
ATOM 2015 C CA . SER A 1 249 ? 23.899 -28.284 -29.629 1.00 92.38 249 SER A CA 1
ATOM 2016 C C . SER A 1 249 ? 24.842 -28.726 -30.750 1.00 92.38 249 SER A C 1
ATOM 2018 O O . SER A 1 249 ? 24.671 -29.818 -31.297 1.00 92.38 249 SER A O 1
ATOM 2020 N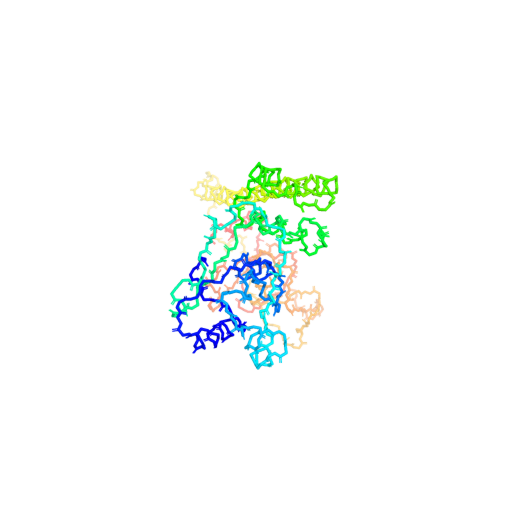 N . GLY A 1 250 ? 25.844 -27.913 -31.073 1.00 91.50 250 GLY A N 1
ATOM 2021 C CA . GLY A 1 250 ? 26.824 -28.192 -32.124 1.00 91.50 250 GLY A CA 1
ATOM 2022 C C . GLY A 1 250 ? 27.725 -26.986 -32.375 1.00 91.50 250 GLY A C 1
ATOM 2023 O O . GLY A 1 250 ? 27.641 -25.993 -31.653 1.00 91.50 250 GLY A O 1
ATOM 2024 N N . ASP A 1 251 ? 28.560 -27.077 -33.404 1.00 93.69 251 ASP A N 1
ATOM 2025 C CA . ASP A 1 251 ? 29.584 -26.066 -33.692 1.00 93.69 251 ASP A CA 1
ATOM 2026 C C . ASP A 1 251 ? 28.999 -24.784 -34.304 1.00 93.69 251 ASP A C 1
ATOM 2028 O O . ASP A 1 251 ? 29.400 -23.677 -33.951 1.00 93.69 251 ASP A O 1
ATOM 2032 N N . ILE A 1 252 ? 28.047 -24.931 -35.233 1.00 95.25 252 ILE A N 1
ATOM 2033 C CA . ILE A 1 252 ? 27.524 -23.837 -36.059 1.00 95.25 252 ILE A CA 1
ATOM 2034 C C . ILE A 1 252 ? 26.016 -23.670 -35.817 1.00 95.25 252 ILE A C 1
ATOM 2036 O O . ILE A 1 252 ? 25.265 -24.637 -35.988 1.00 95.25 252 ILE A O 1
ATOM 2040 N N . PRO A 1 253 ? 25.530 -22.466 -35.456 1.00 96.44 253 PRO A N 1
ATOM 2041 C CA . PRO A 1 253 ? 24.099 -22.194 -35.337 1.00 96.44 253 PRO A CA 1
ATOM 2042 C C . PRO A 1 253 ? 23.380 -22.346 -36.682 1.00 96.44 253 PRO A C 1
ATOM 2044 O O . PRO A 1 253 ? 23.815 -21.790 -37.693 1.00 96.44 253 PRO A O 1
ATOM 2047 N N . TYR A 1 254 ? 22.247 -23.050 -36.684 1.00 96.81 254 TYR A N 1
ATOM 2048 C CA . TYR A 1 254 ? 21.331 -23.129 -37.819 1.00 96.81 254 TYR A CA 1
ATOM 2049 C C . TYR A 1 254 ? 20.096 -22.256 -37.578 1.00 96.81 254 TYR A C 1
ATOM 2051 O O . TYR A 1 254 ? 19.076 -22.701 -37.056 1.00 96.81 254 TYR A O 1
ATOM 2059 N N . VAL A 1 255 ? 20.204 -20.995 -37.983 1.00 96.69 255 VAL A N 1
ATOM 2060 C CA . VAL A 1 255 ? 19.259 -19.922 -37.684 1.00 96.69 255 VAL A CA 1
ATOM 2061 C C . VAL A 1 255 ? 18.027 -20.002 -38.580 1.00 96.69 255 VAL A C 1
ATOM 2063 O O . VAL A 1 255 ? 18.106 -19.902 -39.806 1.00 96.69 255 VAL A O 1
ATOM 2066 N N . LYS A 1 256 ? 16.859 -20.115 -37.956 1.00 95.12 256 LYS A N 1
ATOM 2067 C CA . LYS A 1 256 ? 15.554 -19.968 -38.609 1.00 95.12 256 LYS A CA 1
ATOM 2068 C C . LYS A 1 256 ? 14.961 -18.604 -38.268 1.00 95.12 256 LYS A C 1
ATOM 2070 O O . LYS A 1 256 ? 15.287 -18.016 -37.242 1.00 95.12 256 LYS A O 1
ATOM 2075 N N . VAL A 1 257 ? 14.012 -18.120 -39.071 1.00 93.94 257 VAL A N 1
ATOM 2076 C CA . VAL A 1 257 ? 13.322 -16.833 -38.821 1.00 93.94 257 VAL A CA 1
ATOM 2077 C C . VAL A 1 257 ? 12.763 -16.722 -37.391 1.00 93.94 257 VAL A C 1
ATOM 2079 O O . VAL A 1 257 ? 12.805 -15.651 -36.788 1.00 93.94 257 VAL A O 1
ATOM 2082 N N . GLY A 1 258 ? 12.264 -17.826 -36.825 1.00 93.69 258 GLY A N 1
ATOM 2083 C CA . GLY A 1 258 ? 11.772 -17.862 -35.444 1.00 93.69 258 GLY A CA 1
ATOM 2084 C C . GLY A 1 258 ? 12.850 -17.577 -34.392 1.00 93.69 258 GLY A C 1
ATOM 2085 O O . GLY A 1 258 ? 12.542 -16.943 -33.383 1.00 93.69 258 GLY A O 1
ATOM 2086 N N . ASP A 1 259 ? 14.103 -17.960 -34.658 1.00 95.12 259 ASP A N 1
ATOM 2087 C CA . ASP A 1 259 ? 15.233 -17.773 -33.741 1.00 95.12 259 ASP A CA 1
ATOM 2088 C C . ASP A 1 259 ? 15.633 -16.297 -33.591 1.00 95.12 259 ASP A C 1
ATOM 2090 O O . ASP A 1 259 ? 16.269 -15.925 -32.609 1.00 95.12 259 ASP A O 1
ATOM 2094 N N . MET A 1 260 ? 15.216 -15.423 -34.514 1.00 94.19 260 MET A N 1
ATOM 2095 C CA . MET A 1 260 ? 15.425 -13.970 -34.409 1.00 94.19 260 MET A CA 1
ATOM 2096 C C . MET A 1 260 ? 14.603 -13.313 -33.281 1.00 94.19 260 MET A C 1
ATOM 2098 O O . MET A 1 260 ? 14.724 -12.106 -33.065 1.00 94.19 260 MET A O 1
ATOM 2102 N N . ASN A 1 261 ? 13.729 -14.080 -32.616 1.00 93.75 261 ASN A N 1
ATOM 2103 C CA . ASN A 1 261 ? 12.961 -13.656 -31.440 1.00 93.75 261 ASN A CA 1
ATOM 2104 C C . ASN A 1 261 ? 13.505 -14.245 -30.131 1.00 93.75 261 ASN A C 1
ATOM 2106 O O . ASN A 1 261 ? 12.881 -14.064 -29.088 1.00 93.75 261 ASN A O 1
ATOM 2110 N N . LEU A 1 262 ? 14.598 -15.015 -30.178 1.00 94.88 262 LEU A N 1
ATOM 2111 C CA . LEU A 1 262 ? 15.215 -15.524 -28.956 1.00 94.88 262 LEU A CA 1
ATOM 2112 C C . LEU A 1 262 ? 15.795 -14.357 -28.138 1.00 94.88 262 LEU A C 1
ATOM 2114 O O . LEU A 1 262 ? 16.229 -13.368 -28.733 1.00 94.88 262 LEU A O 1
ATOM 2118 N N . PRO A 1 263 ? 15.833 -14.465 -26.798 1.00 92.19 263 PRO A N 1
ATOM 2119 C CA . PRO A 1 263 ? 16.502 -13.471 -25.963 1.00 92.19 263 PRO A CA 1
ATOM 2120 C C . PRO A 1 263 ? 17.959 -13.285 -26.392 1.00 92.19 263 PRO A C 1
ATOM 2122 O O . PRO A 1 263 ? 18.654 -14.277 -26.629 1.00 92.19 263 PRO A O 1
ATOM 2125 N N . ASN A 1 264 ? 18.420 -12.036 -26.451 1.00 89.69 264 ASN A N 1
ATOM 2126 C CA . ASN A 1 264 ? 19.751 -11.640 -26.934 1.00 89.69 264 ASN A CA 1
ATOM 2127 C C . ASN A 1 264 ? 19.961 -11.810 -28.449 1.00 89.69 264 ASN A C 1
ATOM 2129 O O . ASN A 1 264 ? 21.090 -11.683 -28.918 1.00 89.69 264 ASN A O 1
ATOM 2133 N N . ASN A 1 265 ? 18.905 -12.108 -29.216 1.00 93.31 265 ASN A N 1
ATOM 2134 C CA . ASN A 1 265 ? 18.929 -12.107 -30.679 1.00 93.31 265 ASN A CA 1
ATOM 2135 C C . ASN A 1 265 ? 18.226 -10.879 -31.279 1.00 93.31 265 ASN A C 1
ATOM 2137 O O . ASN A 1 265 ? 17.777 -10.937 -32.419 1.00 93.31 265 ASN A O 1
ATOM 2141 N N . GLU A 1 266 ? 18.057 -9.778 -30.546 1.00 87.94 266 GLU A N 1
ATOM 2142 C CA . GLU A 1 266 ? 17.311 -8.593 -30.993 1.00 87.94 266 GLU A CA 1
ATOM 2143 C C . GLU A 1 266 ? 18.093 -7.757 -32.014 1.00 87.94 266 GLU A C 1
ATOM 2145 O O . GLU A 1 266 ? 17.490 -7.170 -32.914 1.00 87.94 266 GLU A O 1
ATOM 2150 N N . ILE A 1 267 ? 19.423 -7.735 -31.896 1.00 85.12 267 ILE A N 1
ATOM 2151 C CA . ILE A 1 267 ? 20.333 -6.971 -32.765 1.00 85.12 267 ILE A CA 1
ATOM 2152 C C . ILE A 1 267 ? 21.339 -7.903 -33.445 1.00 85.12 267 ILE A C 1
ATOM 2154 O O . ILE A 1 267 ? 21.559 -7.800 -34.650 1.00 85.12 267 ILE A O 1
ATOM 2158 N N . GLU A 1 268 ? 21.894 -8.860 -32.707 1.00 91.12 268 GLU A N 1
ATOM 2159 C CA . GLU A 1 268 ? 22.945 -9.768 -33.171 1.00 91.12 268 GLU A CA 1
ATOM 2160 C C . GLU A 1 268 ? 22.513 -11.215 -32.969 1.00 91.12 268 GLU A C 1
ATOM 2162 O O . GLU A 1 268 ? 21.860 -11.521 -31.982 1.00 91.12 268 GLU A O 1
ATOM 2167 N N . ILE A 1 269 ? 22.875 -12.132 -33.863 1.00 93.12 269 ILE A N 1
ATOM 2168 C CA . ILE A 1 269 ? 22.634 -13.557 -33.627 1.00 93.12 269 ILE A CA 1
ATOM 2169 C C . ILE A 1 269 ? 23.687 -14.097 -32.662 1.00 93.12 269 ILE A C 1
ATOM 2171 O O . ILE A 1 269 ? 24.811 -14.406 -33.054 1.00 93.12 269 ILE A O 1
ATOM 2175 N N . THR A 1 270 ? 23.292 -14.269 -31.406 1.00 91.62 270 THR A N 1
ATOM 2176 C CA . THR A 1 270 ? 24.122 -14.873 -30.359 1.00 91.62 270 THR A CA 1
ATOM 2177 C C . THR A 1 270 ? 23.890 -16.378 -30.229 1.00 91.62 270 THR A C 1
ATOM 2179 O O . THR A 1 270 ? 24.813 -17.116 -29.876 1.00 91.62 270 THR A O 1
ATOM 2182 N N . THR A 1 271 ? 22.681 -16.857 -30.546 1.00 93.00 271 THR A N 1
ATOM 2183 C CA . THR A 1 271 ? 22.303 -18.276 -30.431 1.00 93.00 271 THR A CA 1
ATOM 2184 C C . THR A 1 271 ? 21.231 -18.702 -31.445 1.00 93.00 271 THR A C 1
ATOM 2186 O O . THR A 1 271 ? 20.685 -17.886 -32.184 1.00 93.00 271 THR A O 1
ATOM 2189 N N . SER A 1 272 ? 20.909 -19.995 -31.493 1.00 95.81 272 SER A N 1
ATOM 2190 C CA . SER A 1 272 ? 19.778 -20.558 -32.240 1.00 95.81 272 SER A CA 1
ATOM 2191 C C . SER A 1 272 ? 19.185 -21.734 -31.463 1.00 95.81 272 SER A C 1
ATOM 2193 O O . SER A 1 272 ? 19.845 -22.345 -30.628 1.00 95.81 272 SER A O 1
ATOM 2195 N N . SER A 1 273 ? 17.929 -22.085 -31.741 1.00 95.50 273 SER A N 1
ATOM 2196 C CA . SER A 1 273 ? 17.340 -23.324 -31.233 1.00 95.50 273 SER A CA 1
ATOM 2197 C C . SER A 1 273 ? 17.946 -24.585 -31.864 1.00 95.50 273 SER A C 1
ATOM 2199 O O . SER A 1 273 ? 17.703 -25.690 -31.362 1.00 95.50 273 SER A O 1
ATOM 2201 N N . ARG A 1 274 ? 18.692 -24.455 -32.971 1.00 95.94 274 ARG A N 1
ATOM 2202 C CA . ARG A 1 274 ? 19.280 -25.569 -33.719 1.00 95.94 274 ARG A CA 1
ATOM 2203 C C . ARG A 1 274 ? 20.735 -25.299 -34.076 1.00 95.94 274 ARG A C 1
ATOM 2205 O O . ARG A 1 274 ? 21.123 -24.178 -34.379 1.00 95.94 274 ARG A O 1
ATOM 2212 N N . PHE A 1 275 ? 21.523 -26.363 -34.089 1.00 96.25 275 PHE A N 1
ATOM 2213 C CA . PHE A 1 275 ? 22.939 -26.344 -34.435 1.00 96.25 275 PHE A CA 1
ATOM 2214 C C . PHE A 1 275 ? 23.283 -27.521 -35.344 1.00 96.25 275 PHE A C 1
ATOM 2216 O O . PHE A 1 275 ? 22.543 -28.506 -35.409 1.00 96.25 275 PHE A O 1
ATOM 2223 N N . VAL A 1 276 ? 24.421 -27.418 -36.018 1.00 94.81 276 VAL A N 1
ATOM 2224 C CA . VAL A 1 276 ? 25.013 -28.458 -36.866 1.00 94.81 276 VAL A CA 1
ATOM 2225 C C . VAL A 1 276 ? 26.513 -28.550 -36.585 1.00 94.81 276 VAL A C 1
ATOM 2227 O O . VAL A 1 276 ? 27.110 -27.588 -36.099 1.00 94.81 276 VAL A O 1
ATOM 2230 N N . ASN A 1 277 ? 27.128 -29.696 -36.883 1.00 94.44 277 ASN A N 1
ATOM 2231 C CA . ASN A 1 277 ? 28.577 -29.846 -36.744 1.00 94.44 277 ASN A CA 1
ATOM 2232 C C . ASN A 1 277 ? 29.280 -29.482 -38.054 1.00 94.44 277 ASN A C 1
ATOM 2234 O O . ASN A 1 277 ? 28.765 -29.728 -39.146 1.00 94.44 277 ASN A O 1
ATOM 2238 N N . THR A 1 278 ? 30.478 -28.916 -37.941 1.00 90.81 278 THR A N 1
ATOM 2239 C CA . THR A 1 278 ? 31.212 -28.331 -39.078 1.00 90.81 278 THR A CA 1
ATOM 2240 C C . THR A 1 278 ? 31.603 -29.375 -40.130 1.00 90.81 278 THR A C 1
ATOM 2242 O O . THR A 1 278 ? 31.661 -29.077 -41.319 1.00 90.81 278 THR A O 1
ATOM 2245 N N . ASN A 1 279 ? 31.832 -30.620 -39.711 1.00 90.69 279 ASN A N 1
ATOM 2246 C CA . ASN A 1 279 ? 32.209 -31.748 -40.567 1.00 90.69 279 ASN A CA 1
ATOM 2247 C C . ASN A 1 279 ? 31.055 -32.328 -41.410 1.00 90.69 279 ASN A C 1
ATOM 2249 O O . ASN A 1 279 ? 31.300 -33.179 -42.262 1.00 90.69 279 ASN A O 1
ATOM 2253 N N . GLU A 1 280 ? 29.815 -31.891 -41.188 1.00 89.88 280 GLU A N 1
ATOM 2254 C CA . GLU A 1 280 ? 28.614 -32.413 -41.862 1.00 89.88 280 GLU A CA 1
ATOM 2255 C C . GLU A 1 280 ? 27.990 -31.411 -42.841 1.00 89.88 280 GLU A C 1
ATOM 2257 O O . GLU A 1 280 ? 26.949 -31.682 -43.442 1.00 89.88 280 GLU A O 1
ATOM 2262 N N . ILE A 1 281 ? 28.615 -30.244 -42.996 1.00 89.81 281 ILE A N 1
ATOM 2263 C CA . ILE A 1 281 ? 28.122 -29.137 -43.812 1.00 89.81 281 ILE A CA 1
ATOM 2264 C C . ILE A 1 281 ? 29.164 -28.719 -44.844 1.00 89.81 281 ILE A C 1
ATOM 2266 O O . ILE A 1 281 ? 30.371 -28.820 -44.636 1.00 89.81 281 ILE A O 1
ATOM 2270 N N . SER A 1 282 ? 28.695 -28.218 -45.982 1.00 90.19 282 SER A N 1
ATOM 2271 C CA . SER A 1 282 ? 29.573 -27.616 -46.980 1.00 90.19 282 SER A CA 1
ATOM 2272 C C . SER A 1 282 ? 29.932 -26.189 -46.573 1.00 90.19 282 SER A C 1
ATOM 2274 O O . SER A 1 282 ? 29.067 -25.423 -46.143 1.00 90.19 282 SER A O 1
ATOM 2276 N N . ALA A 1 283 ? 31.183 -25.783 -46.804 1.00 88.56 283 ALA A N 1
ATOM 2277 C CA . ALA A 1 283 ? 31.634 -24.409 -46.575 1.00 88.56 283 ALA A CA 1
ATOM 2278 C C . ALA A 1 283 ? 30.772 -23.374 -47.329 1.00 88.56 283 ALA A C 1
ATOM 2280 O O . ALA A 1 283 ? 30.522 -22.279 -46.830 1.00 88.56 283 ALA A O 1
ATOM 2281 N N . ASN A 1 284 ? 30.213 -23.738 -48.492 1.00 90.44 284 ASN A N 1
ATOM 2282 C CA . ASN A 1 284 ? 29.307 -22.863 -49.238 1.00 90.44 284 ASN A CA 1
ATOM 2283 C C . ASN A 1 284 ? 27.938 -22.659 -48.552 1.00 90.44 284 ASN A C 1
ATOM 2285 O O . ASN A 1 284 ? 27.164 -21.814 -48.984 1.00 90.44 284 ASN A O 1
ATOM 2289 N N . GLN A 1 285 ? 27.602 -23.370 -47.478 1.00 92.38 285 GLN A N 1
ATOM 2290 C CA . GLN A 1 285 ? 26.366 -23.130 -46.718 1.00 92.38 285 GLN A CA 1
ATOM 2291 C C . GLN A 1 285 ? 26.558 -22.079 -45.622 1.00 92.38 285 GLN A C 1
ATOM 2293 O O . GLN A 1 285 ? 25.581 -21.474 -45.183 1.00 92.38 285 GLN A O 1
ATOM 2298 N N . ILE A 1 286 ? 27.808 -21.829 -45.228 1.00 94.81 286 ILE A N 1
ATOM 2299 C CA . ILE A 1 286 ? 28.160 -20.936 -44.128 1.00 94.81 286 ILE A CA 1
ATOM 2300 C C . ILE A 1 286 ? 27.995 -19.478 -44.564 1.00 94.81 286 ILE A C 1
ATOM 2302 O O . ILE A 1 286 ? 28.465 -19.062 -45.626 1.00 94.81 286 ILE A O 1
ATOM 2306 N N . ILE A 1 287 ? 27.307 -18.702 -43.738 1.00 95.94 287 ILE A N 1
ATOM 2307 C CA . ILE A 1 287 ? 27.249 -17.246 -43.791 1.00 95.94 287 ILE A CA 1
ATOM 2308 C C . ILE A 1 287 ? 28.330 -16.738 -42.828 1.00 95.94 287 ILE A C 1
ATOM 2310 O O . ILE A 1 287 ? 28.302 -17.114 -41.651 1.00 95.94 287 ILE A O 1
ATOM 2314 N N . PRO A 1 288 ? 29.300 -15.947 -43.313 1.00 93.94 288 PRO A N 1
ATOM 2315 C CA . PRO A 1 288 ? 30.419 -15.504 -42.496 1.00 93.94 288 PRO A CA 1
ATOM 2316 C C . PRO A 1 288 ? 29.995 -14.445 -41.473 1.00 93.94 288 PRO A C 1
ATOM 2318 O O . PRO A 1 288 ? 28.975 -13.768 -41.629 1.00 93.94 288 PRO A O 1
ATOM 2321 N N . GLU A 1 289 ? 30.822 -14.284 -40.445 1.00 92.19 289 GLU A N 1
ATOM 2322 C CA . GLU A 1 289 ? 30.767 -13.149 -39.522 1.00 92.19 289 GLU A CA 1
ATOM 2323 C C . GLU A 1 289 ? 30.838 -11.805 -40.272 1.00 92.19 289 GLU A C 1
ATOM 2325 O O . GLU A 1 289 ? 31.408 -11.716 -41.359 1.00 92.19 289 GLU A O 1
ATOM 2330 N N . GLY A 1 290 ? 30.193 -10.775 -39.722 1.00 88.94 290 GLY A N 1
ATOM 2331 C CA . GLY A 1 290 ? 30.040 -9.457 -40.343 1.00 88.94 290 GLY A CA 1
ATOM 2332 C C . GLY A 1 290 ? 28.877 -9.369 -41.337 1.00 88.94 290 GLY A C 1
ATOM 2333 O O . GLY A 1 290 ? 28.538 -8.282 -41.801 1.00 88.94 290 GLY A O 1
ATOM 2334 N N . SER A 1 291 ? 28.224 -10.492 -41.650 1.00 92.31 291 SER A N 1
ATOM 2335 C CA . SER A 1 291 ? 27.023 -10.505 -42.489 1.00 92.31 291 SER A CA 1
ATOM 2336 C C . SER A 1 291 ? 25.802 -9.964 -41.749 1.00 92.31 291 SER A C 1
ATOM 2338 O O . SER A 1 291 ? 25.738 -9.954 -40.521 1.00 92.31 291 SER A O 1
ATOM 2340 N N . ILE A 1 292 ? 24.773 -9.596 -42.506 1.00 91.94 292 ILE A N 1
ATOM 2341 C CA . ILE A 1 292 ? 23.466 -9.215 -41.969 1.00 91.94 292 ILE A CA 1
ATOM 2342 C C . ILE A 1 292 ? 22.409 -10.143 -42.534 1.00 91.94 292 ILE A C 1
ATOM 2344 O O . ILE A 1 292 ? 22.324 -10.313 -43.750 1.00 91.94 292 ILE A O 1
ATOM 2348 N N . ILE A 1 293 ? 21.580 -10.715 -41.661 1.00 93.69 293 ILE A N 1
ATOM 2349 C CA . ILE A 1 293 ? 20.481 -11.594 -42.059 1.00 93.69 293 ILE A CA 1
ATOM 2350 C C . ILE A 1 293 ? 19.108 -10.969 -41.825 1.00 93.69 293 ILE A C 1
ATOM 2352 O O . ILE A 1 293 ? 18.903 -10.234 -40.861 1.00 93.69 293 ILE A O 1
ATOM 2356 N N . PHE A 1 294 ? 18.153 -11.296 -42.695 1.00 93.25 294 PHE A N 1
ATOM 2357 C CA . PHE A 1 294 ? 16.766 -10.839 -42.595 1.00 93.25 294 PHE A CA 1
ATOM 2358 C C . PHE A 1 294 ? 15.786 -11.826 -43.253 1.00 93.25 294 PHE A C 1
ATOM 2360 O O . PHE A 1 294 ? 16.167 -12.574 -44.165 1.00 93.25 294 PHE A O 1
ATOM 2367 N N . PRO A 1 295 ? 14.510 -11.853 -42.823 1.00 94.75 295 PRO A N 1
ATOM 2368 C CA . PRO A 1 295 ? 13.482 -12.664 -43.464 1.00 94.75 295 PRO A CA 1
ATOM 2369 C C . PRO A 1 295 ? 13.198 -12.185 -44.894 1.00 94.75 295 PRO A C 1
ATOM 2371 O O . PRO A 1 295 ? 12.953 -11.004 -45.123 1.00 94.75 295 PRO A O 1
ATOM 2374 N N . LYS A 1 296 ? 13.158 -13.110 -45.857 1.00 93.81 296 LYS A N 1
ATOM 2375 C CA . LYS A 1 296 ? 12.838 -12.822 -47.270 1.00 93.81 296 LYS A CA 1
ATOM 2376 C C . LYS A 1 296 ? 11.537 -13.453 -47.772 1.00 93.81 296 LYS A C 1
ATOM 2378 O O . LYS A 1 296 ? 11.213 -13.325 -48.951 1.00 93.81 296 LYS A O 1
ATOM 2383 N N . ARG A 1 297 ? 10.823 -14.204 -46.926 1.00 89.50 297 ARG A N 1
ATOM 2384 C CA . ARG A 1 297 ? 9.578 -14.912 -47.278 1.00 89.50 297 ARG A CA 1
ATOM 2385 C C . ARG A 1 297 ? 8.548 -14.838 -46.148 1.00 89.50 297 ARG A C 1
ATOM 2387 O O . ARG A 1 297 ? 8.904 -14.886 -44.974 1.00 89.50 297 ARG A O 1
ATOM 2394 N N . GLY A 1 298 ? 7.269 -14.794 -46.528 1.00 88.31 298 GLY A N 1
ATOM 2395 C CA . GLY A 1 298 ? 6.123 -14.850 -45.614 1.00 88.31 298 GLY A CA 1
ATOM 2396 C C . GLY A 1 298 ? 5.855 -13.553 -44.842 1.00 88.31 298 GLY A C 1
ATOM 2397 O O . GLY A 1 298 ? 6.476 -12.522 -45.088 1.00 88.31 298 GLY A O 1
ATOM 2398 N N . GLY A 1 299 ? 4.932 -13.618 -43.875 1.00 85.94 299 GLY A N 1
ATOM 2399 C CA . GLY A 1 299 ? 4.525 -12.461 -43.061 1.00 85.94 299 GLY A CA 1
ATOM 2400 C C . GLY A 1 299 ? 5.651 -11.848 -42.217 1.00 85.94 299 GLY A C 1
ATOM 2401 O O . GLY A 1 299 ? 5.545 -10.706 -41.786 1.00 85.94 299 GLY A O 1
ATOM 2402 N N . ALA A 1 300 ? 6.763 -12.566 -42.031 1.00 87.00 300 ALA A N 1
ATOM 2403 C CA . ALA A 1 300 ? 7.933 -12.062 -41.321 1.00 87.00 300 ALA A CA 1
ATOM 2404 C C . ALA A 1 300 ? 8.647 -10.909 -42.051 1.00 87.00 300 ALA A C 1
ATOM 2406 O O . ALA A 1 300 ? 9.346 -10.140 -41.395 1.00 87.00 300 ALA A O 1
ATOM 2407 N N . ILE A 1 301 ? 8.447 -10.736 -43.365 1.00 87.25 301 ILE A N 1
ATOM 2408 C CA . ILE A 1 301 ? 9.001 -9.594 -44.117 1.00 87.25 301 ILE A CA 1
ATOM 2409 C C . ILE A 1 301 ? 8.509 -8.266 -43.519 1.00 87.25 301 ILE A C 1
ATOM 2411 O O . ILE A 1 301 ? 9.295 -7.340 -43.344 1.00 87.25 301 ILE A O 1
ATOM 2415 N N . ALA A 1 302 ? 7.235 -8.200 -43.111 1.00 84.44 302 ALA A N 1
ATOM 2416 C CA . ALA A 1 302 ? 6.633 -7.004 -42.518 1.00 84.44 302 ALA A CA 1
ATOM 2417 C C . ALA A 1 302 ? 7.232 -6.622 -41.150 1.00 84.44 302 ALA A C 1
ATOM 2419 O O . ALA A 1 302 ? 6.960 -5.541 -40.644 1.00 84.44 302 ALA A O 1
ATOM 2420 N N . THR A 1 303 ? 8.050 -7.491 -40.544 1.00 85.44 303 THR A N 1
ATOM 2421 C CA . THR A 1 303 ? 8.688 -7.209 -39.249 1.00 85.44 303 THR A CA 1
ATOM 2422 C C . THR A 1 303 ? 9.980 -6.397 -39.362 1.00 85.44 303 THR A C 1
ATOM 2424 O O . THR A 1 303 ? 10.529 -6.030 -38.329 1.00 85.44 303 THR A O 1
ATOM 2427 N N . ASN A 1 304 ? 10.485 -6.163 -40.584 1.00 85.06 304 ASN A N 1
ATOM 2428 C CA . ASN A 1 304 ? 11.748 -5.465 -40.880 1.00 85.06 304 ASN A CA 1
ATOM 2429 C C . ASN A 1 304 ? 12.944 -5.923 -40.012 1.00 85.06 304 ASN A C 1
ATOM 2431 O O . ASN A 1 304 ? 13.856 -5.156 -39.709 1.00 85.06 304 ASN A O 1
ATOM 2435 N N . LYS A 1 305 ? 12.947 -7.189 -39.570 1.00 88.75 305 LYS A N 1
ATOM 2436 C CA . LYS A 1 305 ? 14.014 -7.723 -38.719 1.00 88.75 305 LYS A CA 1
ATOM 2437 C C . LYS A 1 305 ? 15.296 -7.863 -39.519 1.00 88.75 305 LYS A C 1
ATOM 2439 O O . LYS A 1 305 ? 15.339 -8.608 -40.495 1.00 88.75 305 LYS A O 1
ATOM 2444 N N . LYS A 1 306 ? 16.346 -7.213 -39.035 1.00 90.12 306 LYS A N 1
ATOM 2445 C CA . LYS A 1 306 ? 17.722 -7.366 -39.499 1.00 90.12 306 LYS A CA 1
ATOM 2446 C C . LYS A 1 306 ? 18.591 -7.724 -38.304 1.00 90.12 306 LYS A C 1
ATOM 2448 O O . LYS A 1 306 ? 18.390 -7.156 -37.229 1.00 90.12 306 LYS A O 1
ATOM 2453 N N . ARG A 1 307 ? 19.494 -8.690 -38.463 1.00 91.06 307 ARG A N 1
ATOM 2454 C CA . ARG A 1 307 ? 20.398 -9.145 -37.397 1.00 91.06 307 ARG A CA 1
ATOM 2455 C C . ARG A 1 307 ? 21.825 -9.221 -37.897 1.00 91.06 307 ARG A C 1
ATOM 2457 O O . ARG A 1 307 ? 22.052 -9.769 -38.975 1.00 91.06 307 ARG A O 1
ATOM 2464 N N . ALA A 1 308 ? 22.761 -8.711 -37.108 1.00 91.19 308 ALA A N 1
ATOM 2465 C CA . ALA A 1 308 ? 24.180 -8.879 -37.374 1.00 91.19 308 ALA A CA 1
ATOM 2466 C C . ALA A 1 308 ? 24.614 -10.312 -37.053 1.00 91.19 308 ALA A C 1
ATOM 2468 O O . ALA A 1 308 ? 24.151 -10.926 -36.090 1.00 91.19 308 ALA A O 1
ATOM 2469 N N . VAL A 1 309 ? 25.505 -10.850 -37.870 1.00 92.75 309 VAL A N 1
ATOM 2470 C CA . VAL A 1 309 ? 26.102 -12.168 -37.690 1.00 92.75 309 VAL A CA 1
ATOM 2471 C C . VAL A 1 309 ? 27.467 -11.975 -37.035 1.00 92.75 309 VAL A C 1
ATOM 2473 O O . VAL A 1 309 ? 28.394 -11.509 -37.686 1.00 92.75 309 VAL A O 1
ATOM 2476 N N . THR A 1 310 ? 27.595 -12.330 -35.755 1.00 90.06 310 THR A N 1
ATOM 2477 C CA . THR A 1 310 ? 28.831 -12.155 -34.956 1.00 90.06 310 THR A CA 1
ATOM 2478 C C . THR A 1 310 ? 29.679 -13.421 -34.847 1.00 90.06 310 THR A C 1
ATOM 2480 O O . THR A 1 310 ? 30.680 -13.462 -34.144 1.00 90.06 310 THR A O 1
ATOM 2483 N N . ARG A 1 311 ? 29.261 -14.490 -35.525 1.00 93.12 311 ARG A N 1
ATOM 2484 C CA . ARG A 1 311 ? 30.012 -15.735 -35.703 1.00 93.12 311 ARG A CA 1
ATOM 2485 C C . ARG A 1 311 ? 29.503 -16.445 -36.955 1.00 93.12 311 ARG A C 1
ATOM 2487 O O . ARG A 1 311 ? 28.362 -16.198 -37.337 1.00 93.12 311 ARG A O 1
ATOM 2494 N N . PRO A 1 312 ? 30.262 -17.360 -37.570 1.00 95.25 312 PRO A N 1
ATOM 2495 C CA . PRO A 1 312 ? 29.764 -18.146 -38.694 1.00 95.25 312 PRO A CA 1
ATOM 2496 C C . PRO A 1 312 ? 28.453 -18.882 -38.361 1.00 95.25 312 PRO A C 1
ATOM 2498 O O . PRO A 1 312 ? 28.361 -19.565 -37.341 1.00 95.25 312 PRO A O 1
ATOM 2501 N N . ILE A 1 313 ? 27.444 -18.756 -39.227 1.00 96.50 313 ILE A N 1
ATOM 2502 C CA . ILE A 1 313 ? 26.131 -19.415 -39.080 1.00 96.50 313 ILE A CA 1
ATOM 2503 C C . ILE A 1 313 ? 25.707 -20.107 -40.376 1.00 96.50 313 ILE A C 1
ATOM 2505 O O . ILE A 1 313 ? 26.239 -19.836 -41.449 1.00 96.50 313 ILE A O 1
ATOM 2509 N N . ILE A 1 314 ? 24.670 -20.935 -40.305 1.00 96.38 314 ILE A N 1
ATOM 2510 C CA . ILE A 1 314 ? 23.834 -21.284 -41.459 1.00 96.38 314 ILE A CA 1
ATOM 2511 C C . ILE A 1 314 ? 22.444 -20.708 -41.206 1.00 96.38 314 ILE A C 1
ATOM 2513 O O . ILE A 1 314 ? 21.968 -20.731 -40.078 1.00 96.38 314 ILE A O 1
ATOM 2517 N N . ALA A 1 315 ? 21.774 -20.214 -42.245 1.00 96.38 315 ALA A N 1
ATOM 2518 C CA . ALA A 1 315 ? 20.393 -19.749 -42.144 1.00 96.38 315 ALA A CA 1
ATOM 2519 C C . ALA A 1 315 ? 19.451 -20.591 -43.012 1.00 96.38 315 ALA A C 1
ATOM 2521 O O . ALA A 1 315 ? 19.884 -21.192 -43.998 1.00 96.38 315 ALA A O 1
ATOM 2522 N N . ASP A 1 316 ? 18.168 -20.641 -42.664 1.00 94.69 316 ASP A N 1
ATOM 2523 C CA . ASP A 1 316 ? 17.149 -21.375 -43.419 1.00 94.69 316 ASP A CA 1
ATOM 2524 C C . ASP A 1 316 ? 16.758 -20.699 -44.744 1.00 94.69 316 ASP A C 1
ATOM 2526 O O . ASP A 1 316 ? 17.022 -19.521 -44.976 1.00 94.69 316 ASP A O 1
ATOM 2530 N N . LEU A 1 317 ? 16.073 -21.433 -45.631 1.00 94.25 317 LEU A N 1
ATOM 2531 C CA . LEU A 1 317 ? 15.649 -20.927 -46.949 1.00 94.25 317 LEU A CA 1
ATOM 2532 C C . LEU A 1 317 ? 14.772 -19.663 -46.899 1.00 94.25 317 LEU A C 1
ATOM 2534 O O . LEU A 1 317 ? 14.632 -18.990 -47.924 1.00 94.25 317 LEU A O 1
ATOM 2538 N N . ASN A 1 318 ? 14.153 -19.346 -45.759 1.00 94.62 318 ASN A N 1
ATOM 2539 C CA . ASN A 1 318 ? 13.328 -18.147 -45.593 1.00 94.62 318 ASN A CA 1
ATOM 2540 C C . ASN A 1 318 ? 14.133 -16.914 -45.180 1.00 94.62 318 ASN A C 1
ATOM 2542 O O . ASN A 1 318 ? 13.574 -15.819 -45.119 1.00 94.62 318 ASN A O 1
ATOM 2546 N N . THR A 1 319 ? 15.432 -17.083 -44.961 1.00 95.25 319 THR A N 1
ATOM 2547 C CA . THR A 1 319 ? 16.362 -16.035 -44.567 1.00 95.25 319 THR A CA 1
ATOM 2548 C C . THR A 1 319 ? 17.292 -15.688 -45.736 1.00 95.25 319 THR A C 1
ATOM 2550 O O . THR A 1 319 ? 17.664 -16.538 -46.555 1.00 95.25 319 THR A O 1
ATOM 2553 N N . MET A 1 320 ? 17.631 -14.409 -45.858 1.00 94.75 320 MET A N 1
ATOM 2554 C CA . MET A 1 320 ? 18.657 -13.892 -46.763 1.00 94.75 320 MET A CA 1
ATOM 2555 C C . MET A 1 320 ? 19.799 -13.318 -45.936 1.00 94.75 320 MET A C 1
ATOM 2557 O O . MET A 1 320 ? 19.538 -12.728 -44.893 1.00 94.75 320 MET A O 1
ATOM 2561 N N . ALA A 1 321 ? 21.029 -13.456 -46.419 1.00 94.50 321 ALA A N 1
ATOM 2562 C CA . ALA A 1 321 ? 22.195 -12.758 -45.907 1.00 94.50 321 ALA A CA 1
ATOM 2563 C C . ALA A 1 321 ? 22.701 -11.732 -46.928 1.00 94.50 321 ALA A C 1
ATOM 2565 O O . ALA A 1 321 ? 22.765 -12.026 -48.125 1.00 94.50 321 ALA A O 1
ATOM 2566 N N . ILE A 1 322 ? 23.095 -10.556 -46.448 1.00 92.75 322 ILE A N 1
ATOM 2567 C CA . ILE A 1 322 ? 23.969 -9.627 -47.163 1.00 92.75 322 ILE A CA 1
ATOM 2568 C C . ILE A 1 322 ? 25.349 -9.746 -46.521 1.00 92.75 322 ILE A C 1
ATOM 2570 O O . ILE A 1 322 ? 25.496 -9.546 -45.316 1.00 92.75 322 ILE A O 1
ATOM 2574 N N . ILE A 1 323 ? 26.342 -10.089 -47.331 1.00 92.56 323 ILE A N 1
ATOM 2575 C CA . ILE A 1 323 ? 27.736 -10.243 -46.926 1.00 92.56 323 ILE A CA 1
ATOM 2576 C C . ILE A 1 323 ? 28.486 -9.002 -47.429 1.00 92.56 323 ILE A C 1
ATOM 2578 O O . ILE A 1 323 ? 28.493 -8.783 -48.647 1.00 92.56 323 ILE A O 1
ATOM 2582 N N . PRO A 1 324 ? 29.072 -8.176 -46.545 1.00 90.31 324 PRO A N 1
ATOM 2583 C CA . PRO A 1 324 ? 29.764 -6.963 -46.964 1.00 90.31 324 PRO A CA 1
ATOM 2584 C C . PRO A 1 324 ? 31.042 -7.306 -47.739 1.00 90.31 324 PRO A C 1
ATOM 2586 O O . PRO A 1 324 ? 31.747 -8.257 -47.403 1.00 90.31 324 PRO A O 1
ATOM 2589 N N . GLY A 1 325 ? 31.336 -6.543 -48.791 1.00 87.06 325 GLY A N 1
ATOM 2590 C CA . GLY A 1 325 ? 32.637 -6.581 -49.459 1.00 87.06 325 GLY A CA 1
ATOM 2591 C C . GLY A 1 325 ? 33.699 -5.779 -48.700 1.00 87.06 325 GLY A C 1
ATOM 2592 O O . GLY A 1 325 ? 33.388 -4.999 -47.806 1.00 87.06 325 GLY A O 1
ATOM 2593 N N . GLU A 1 326 ? 34.962 -5.904 -49.113 1.00 82.31 326 GLU A N 1
ATOM 2594 C CA . GLU A 1 326 ? 36.129 -5.299 -48.434 1.00 82.31 326 GLU A CA 1
ATOM 2595 C C . GLU A 1 326 ? 36.101 -3.762 -48.341 1.00 82.31 326 GLU A C 1
ATOM 2597 O O . GLU A 1 326 ? 36.830 -3.169 -47.552 1.00 82.31 326 GLU A O 1
ATOM 2602 N N . ARG A 1 327 ? 35.266 -3.098 -49.151 1.00 79.44 327 ARG A N 1
ATOM 2603 C CA . ARG A 1 327 ? 35.135 -1.632 -49.176 1.00 79.44 327 ARG A CA 1
ATOM 2604 C C . ARG A 1 327 ? 34.194 -1.074 -48.104 1.00 79.44 327 ARG A C 1
ATOM 2606 O O . ARG A 1 327 ? 34.105 0.144 -47.978 1.00 79.44 327 ARG A O 1
ATOM 2613 N N . LEU A 1 328 ? 33.470 -1.924 -47.377 1.00 79.88 328 LEU A N 1
ATOM 2614 C CA . LEU A 1 328 ? 32.533 -1.509 -46.333 1.00 79.88 328 LEU A CA 1
ATOM 2615 C C . LEU A 1 328 ? 33.093 -1.870 -44.962 1.00 79.88 328 LEU A C 1
ATOM 2617 O O . LEU A 1 328 ? 33.351 -3.042 -44.690 1.00 79.88 328 LEU A O 1
ATOM 2621 N N . SER A 1 329 ? 33.235 -0.877 -44.081 1.00 77.38 329 SER A N 1
ATOM 2622 C CA . SER A 1 329 ? 33.531 -1.184 -42.685 1.00 77.38 329 SER A CA 1
ATOM 2623 C C . SER A 1 329 ? 32.320 -1.872 -42.035 1.00 77.38 329 SER A C 1
ATOM 2625 O O . SER A 1 329 ? 31.173 -1.515 -42.345 1.00 77.38 329 SER A O 1
ATOM 2627 N N . PRO A 1 330 ? 32.539 -2.845 -41.134 1.00 69.12 330 PRO A N 1
ATOM 2628 C CA . PRO A 1 330 ? 31.458 -3.512 -40.411 1.00 69.12 330 PRO A CA 1
ATOM 2629 C C . PRO A 1 330 ? 30.518 -2.535 -39.690 1.00 69.12 330 PRO A C 1
ATOM 2631 O O . PRO A 1 330 ? 29.303 -2.728 -39.695 1.00 69.12 330 PRO A O 1
ATOM 2634 N N . GLU A 1 331 ? 31.055 -1.446 -39.134 1.00 70.31 331 GLU A N 1
ATOM 2635 C CA . GLU A 1 331 ? 30.302 -0.435 -38.384 1.00 70.31 331 GLU A CA 1
ATOM 2636 C C . GLU A 1 331 ? 29.384 0.391 -39.295 1.00 70.31 331 GLU A C 1
ATOM 2638 O O . GLU A 1 331 ? 28.224 0.644 -38.956 1.00 70.31 331 GLU A O 1
ATOM 2643 N N . LEU A 1 332 ? 29.877 0.781 -40.477 1.00 74.44 332 LEU A N 1
ATOM 2644 C CA . LEU A 1 332 ? 29.083 1.490 -41.481 1.00 74.44 332 LEU A CA 1
ATOM 2645 C C . LEU A 1 332 ? 27.984 0.580 -42.031 1.00 74.44 332 LEU A C 1
ATOM 2647 O O . LEU A 1 332 ? 26.843 1.009 -42.193 1.00 74.44 332 LEU A O 1
ATOM 2651 N N . PHE A 1 333 ? 28.316 -0.683 -42.291 1.00 76.81 333 PHE A N 1
ATOM 2652 C CA . PHE A 1 333 ? 27.378 -1.664 -42.817 1.00 76.81 333 PHE A CA 1
ATOM 2653 C C . PHE A 1 333 ? 26.249 -1.979 -41.824 1.00 76.81 333 PHE A C 1
ATOM 2655 O O . PHE A 1 333 ? 25.080 -2.021 -42.215 1.00 76.81 333 PHE A O 1
ATOM 2662 N N . LEU A 1 334 ? 26.570 -2.107 -40.534 1.00 71.56 334 LEU A N 1
ATOM 2663 C CA . LEU A 1 334 ? 25.574 -2.273 -39.476 1.00 71.56 334 LEU A CA 1
ATOM 2664 C C . LEU A 1 334 ? 24.677 -1.032 -39.336 1.00 71.56 334 LEU A C 1
ATOM 2666 O O . LEU A 1 334 ? 23.453 -1.164 -39.276 1.00 71.56 334 LEU A O 1
ATOM 2670 N N . SER A 1 335 ? 25.269 0.166 -39.365 1.00 71.88 335 SER A N 1
ATOM 2671 C CA . SER A 1 335 ? 24.541 1.441 -39.250 1.00 71.88 335 SER A CA 1
ATOM 2672 C C . SER A 1 335 ? 23.596 1.687 -40.433 1.00 71.88 335 SER A C 1
ATOM 2674 O O . SER A 1 335 ? 22.449 2.082 -40.238 1.00 71.88 335 SER A O 1
ATOM 2676 N N . LEU A 1 336 ? 24.033 1.384 -41.662 1.00 69.50 336 LEU A N 1
ATOM 2677 C CA . LEU A 1 336 ? 23.219 1.474 -42.885 1.00 69.50 336 LEU A CA 1
ATOM 2678 C C . LEU A 1 336 ? 21.963 0.599 -42.827 1.00 69.50 336 LEU A C 1
ATOM 2680 O O . LEU A 1 336 ? 20.915 0.949 -43.374 1.00 69.50 336 LEU A O 1
ATOM 2684 N N . VAL A 1 337 ? 22.076 -0.557 -42.179 1.00 66.12 337 VAL A N 1
ATOM 2685 C CA . VAL A 1 337 ? 20.977 -1.507 -42.044 1.00 66.12 337 VAL A CA 1
ATOM 2686 C C . VAL A 1 337 ? 20.010 -1.104 -40.939 1.00 66.12 337 VAL A C 1
ATOM 2688 O O . VAL A 1 337 ? 18.808 -1.316 -41.108 1.00 66.12 337 VAL A O 1
ATOM 2691 N N . GLN A 1 338 ? 20.503 -0.529 -39.844 1.00 64.38 338 GLN A N 1
ATOM 2692 C CA . GLN A 1 338 ? 19.673 -0.070 -38.728 1.00 64.38 338 GLN A CA 1
ATOM 2693 C C . GLN A 1 338 ? 18.923 1.233 -39.036 1.00 64.38 338 GLN A C 1
ATOM 2695 O O . GLN A 1 338 ? 17.826 1.421 -38.524 1.00 64.38 338 GLN A O 1
ATOM 2700 N N . ALA A 1 339 ? 19.464 2.089 -39.907 1.00 61.59 339 ALA A N 1
ATOM 2701 C CA . ALA A 1 339 ? 18.899 3.401 -40.230 1.00 61.59 339 ALA A CA 1
ATOM 2702 C C . ALA A 1 339 ? 17.651 3.391 -41.146 1.00 61.59 339 ALA A C 1
ATOM 2704 O O . ALA A 1 339 ? 17.144 4.465 -41.453 1.00 61.59 339 ALA A O 1
ATOM 2705 N N . ASN A 1 340 ? 17.163 2.226 -41.611 1.00 50.12 340 ASN A N 1
ATOM 2706 C CA . ASN A 1 340 ? 16.019 2.128 -42.544 1.00 50.12 340 ASN A CA 1
ATOM 2707 C C . ASN A 1 340 ? 14.963 1.080 -42.172 1.00 50.12 340 ASN A C 1
ATOM 2709 O O . ASN A 1 340 ? 15.310 -0.118 -42.037 1.00 50.12 340 ASN A O 1
#

Foldseek 3Di:
DQQDQWDPPVLVLVQVVLVVDPAAAEWEWADPCCLCGVLPPPDDDQETETEPCVPRPPCQCCCFNPPHPSCVVRVHGYDYDYDQLFFPPQVVQWDWGNPPSGDRYTYTYGDLLRNLLSCQQVLDPVSLSSLLSSLVRDVDDLVVSVCSCVPTRQVVHPDNVSSVVSSVVSVVVSVVVVVVVVVVVVVVVVVVVVVVVVVVVVVVVVVVLLVVLCCCVVDPDPPDDDDDLVVFWPKDAFADDPPVQWDQDEDAAADELVQCPDPVNVAACPHGSTDGYPVRDDPSQKDAALKKKAFDDDPRVVVLGIYGYHGIHGYYRRMMIIGGHPVDDSVNVSSVSVND

Sequence (340 aa):
MLGERPAEPWFSFLRDIDGSLDEETPLHILGGFVVTVIYKAQRTTSDLDAINMAHRFPGLQELAGIGSKLHKKHKVYIDPVGVAQLPENYEERLTEVFDGNFDKLKLLALDPYDIALTKLERNSERDREDVRHLAKVVPFDLDVLTSRYKDELRIYVKNERRGDLTLKLWIEMIEEQRRIVAILDEAFAAIDKAKANTEKNIQNARELFDSYLNNIFSNPAPDWERRPIGEICALKSGTTIPKSLERQSGDIPYVKVGDMNLPNNEIEITTSSRFVNTNEISANQIIPEGSIIFPKRGGAIATNKKRAVTRPIIADLNTMAIIPGERLSPELFLSLVQAN

Radius of gyration: 38.92 Å; chains: 1; bounding box: 75×54×96 Å

pLDDT: mean 89.83, std 8.39, range [48.56, 97.69]

Secondary structure (DSSP, 8-state):
-TTSPPPTTHHHHHHHHHTT-SS-EEEEEEHHHIIIIIS--SS---EEEEESHHHH-TTHHHHHSTTSHHHHHHS-EEEEESS----TTGGGG-EEESTTS-SSEEEEEPPHHHHHHHTTTT--HHHHHHHHHHHHHS---HHHHHHIIIIIIGGGSS-HHHHHHHHHHHHHHHHHHHHHHHHHHHHHHHHHHHHHHHHHHHHHHHHHHHHHHHHHHHS--TTPPP--HHHHEEEEE--PPPGGG-BSS-SEEEE-GGGGGSTT-SSEE---S-EE-GGGS-GGGPBPTT-EEEE-SSGGGGGT--EEESS-BEE-TTEEEEEE-TTS-HHHHHHHHHT-